Protein AF-A0A535AJB5-F1 (afdb_monomer)

Foldseek 3Di:
DDFAKKKKKKKAQPPLVVQCVVPNPVLSVVLVVLLVVLLVLLDDPDAWDWDDDRGMIMIIGSDLVSVLNSLQLSLLSQVLVCVVCVPNHRQMFMFMFIDTWDDDPNDTDDDGNVRRVQQRVVGGRSWHKYFPRSVVSCPVPPWDWAWPQWDQTPVRDIGTMITTHDPPPPPSDRAWPKDKWKKKKKAFPPLVVVPVPQDDVLSVVLQVVLVVLLVVLCVVLVKDFQDDDRRMTIIIHHALLSRVVSVLSSQVCSCVPNVTFMFMFIEIDIWTQDSNGTHDPRSQRRVQQRVPTDGNWYKYWPRSVVRCVVPQWDWDWPQWDDGVPDDDITTMTTTDPDDDDPPDPPDPDD

Nearest PDB structures (foldseek):
  1ybu-assembly2_C  TM=9.702E-01  e=2.562E-18  Mycobacterium tuberculosis H37Rv
  5d0g-assembly1_A  TM=9.489E-01  e=7.549E-15  Mycobacterium avium subsp. avium 10-9275
  5d0e-assembly1_A  TM=9.556E-01  e=1.126E-14  Mycobacterium avium subsp. avium 10-9275
  4wp9-assembly1_A  TM=9.586E-01  e=1.881E-14  Mycobacterium avium
  4wp3-assembly4_D  TM=8.744E-01  e=9.645E-13  Mycobacterium avium

pLDDT: mean 83.34, std 14.8, range [33.88, 98.25]

Solvent-accessible surface area (backbone atoms only — not comparable to full-atom values): 18870 Å² total; per-residue (Å²): 132,87,70,47,61,30,20,22,39,24,35,37,43,66,60,50,69,58,44,35,73,77,48,36,71,70,46,39,48,51,48,52,54,53,50,50,52,44,44,63,65,44,56,69,97,66,73,64,51,77,50,76,56,96,67,30,44,40,37,39,22,73,40,58,69,56,45,53,52,38,51,35,49,29,33,52,47,39,55,52,48,29,74,78,33,72,89,71,50,64,46,36,12,21,5,31,18,47,35,57,36,44,82,54,95,93,47,74,50,52,68,25,55,56,52,3,45,40,35,17,74,70,31,50,66,54,32,36,28,28,32,50,65,38,53,65,73,37,74,91,50,91,69,42,65,47,81,67,48,75,41,72,41,91,87,67,53,73,44,48,34,30,36,51,44,70,62,93,81,72,78,89,56,78,65,60,55,70,41,78,36,20,33,39,24,40,33,51,56,62,50,71,64,51,38,72,74,52,39,72,66,54,34,49,56,48,50,54,50,47,54,50,50,45,54,52,36,30,57,74,55,65,32,46,81,74,51,68,63,86,75,24,42,36,31,39,21,84,40,56,71,48,43,54,54,32,50,51,54,33,44,55,46,37,34,73,77,67,69,46,44,30,17,19,5,34,26,55,34,59,28,24,31,50,93,85,39,85,37,49,68,34,50,55,50,9,50,49,42,19,70,75,34,50,78,65,30,40,26,30,35,51,62,33,58,65,73,41,67,93,49,90,69,43,71,45,82,72,49,72,42,74,45,94,96,48,92,64,74,42,51,32,29,33,63,46,91,61,68,82,72,90,71,82,74,78,74,79,89,126

Secondary structure (DSSP, 8-state):
---EEEEEEEEEETTHHHHHHHHHHHHHHHHHHHHHHHHHHHS-SSSEEEEEETTEEEEEES-HHHHHHHHHHHHHHHHHHHHH-TTT---EEEEEEEEEEEEETTEEESHHHHHHHHHHHHSPTT-EEEEHHHHHHTTTSS--EEEEEEEE-TTS-EEEEEEE-PPTT--SSTT-EEEEEEEEEEEETTHHHHHHHHHHHHHHHHHHHHHHHHHHHHHHTT-EEEEEETTEEEEEES-HHHHHHHHHHHHHHHHHHH---EEEEEEEEEEEEETTEEESHHHHHHHHHHHT--TT-EEEEHHHHHHTTTSS-EEEEEEEEEPTTS-SEEEEEEEE--PPP----PPPP-

Structure (mmCIF, N/CA/C/O backbone):
data_AF-A0A535AJB5-F1
#
_entry.id   AF-A0A535AJB5-F1
#
loop_
_atom_site.group_PDB
_atom_site.id
_atom_site.type_symbol
_atom_site.label_atom_id
_atom_site.label_alt_id
_atom_site.label_comp_id
_atom_site.label_asym_id
_atom_site.label_entity_id
_atom_site.label_seq_id
_atom_site.pdbx_PDB_ins_code
_atom_site.Cartn_x
_atom_site.Cartn_y
_atom_site.Cartn_z
_atom_site.occupancy
_atom_site.B_iso_or_equiv
_atom_site.auth_seq_id
_atom_site.auth_comp_id
_atom_site.auth_asym_id
_atom_site.auth_atom_id
_atom_site.pdbx_PDB_model_num
ATOM 1 N N . MET A 1 1 ? 32.367 -5.241 8.294 1.00 51.03 1 MET A N 1
ATOM 2 C CA . MET A 1 1 ? 30.950 -4.801 8.310 1.00 51.03 1 MET A CA 1
ATOM 3 C C . MET A 1 1 ? 30.076 -5.971 7.878 1.00 51.03 1 MET A C 1
ATOM 5 O O . MET A 1 1 ? 30.516 -6.685 6.984 1.00 51.03 1 MET A O 1
ATOM 9 N N . PRO A 1 2 ? 28.905 -6.211 8.493 1.00 54.81 2 PRO A N 1
ATOM 10 C CA . PRO A 1 2 ? 28.079 -7.368 8.156 1.00 54.81 2 PRO A CA 1
ATOM 11 C C . PRO A 1 2 ? 27.504 -7.243 6.740 1.00 54.81 2 PRO A C 1
ATOM 13 O O . PRO A 1 2 ? 26.952 -6.205 6.371 1.00 54.81 2 PRO A O 1
ATOM 16 N N . GLN A 1 3 ? 27.647 -8.306 5.951 1.00 65.31 3 GLN A N 1
ATOM 17 C CA . GLN A 1 3 ? 26.995 -8.454 4.653 1.00 65.31 3 GLN A CA 1
ATOM 18 C C . GLN A 1 3 ? 25.497 -8.677 4.875 1.00 65.31 3 GLN A C 1
ATOM 20 O O . GLN A 1 3 ? 25.092 -9.642 5.520 1.00 65.31 3 GLN A O 1
ATOM 25 N N . MET A 1 4 ? 24.670 -7.773 4.356 1.00 78.06 4 MET A N 1
ATOM 26 C CA . MET A 1 4 ? 23.215 -7.886 4.432 1.00 78.06 4 MET A CA 1
ATOM 27 C C . MET A 1 4 ? 22.655 -8.226 3.059 1.00 78.06 4 MET A C 1
ATOM 29 O O . MET A 1 4 ? 23.050 -7.611 2.067 1.00 78.06 4 MET A O 1
ATOM 33 N N . THR A 1 5 ? 21.709 -9.162 3.010 1.00 86.00 5 THR A N 1
ATOM 34 C CA . THR A 1 5 ? 20.932 -9.423 1.797 1.00 86.00 5 THR A CA 1
ATOM 35 C C . THR A 1 5 ? 20.062 -8.213 1.487 1.00 86.00 5 THR A C 1
ATOM 37 O O . THR A 1 5 ? 19.323 -7.734 2.348 1.00 86.00 5 THR A O 1
ATOM 40 N N . ARG A 1 6 ? 20.168 -7.703 0.261 1.00 90.81 6 ARG A N 1
ATOM 41 C CA . ARG A 1 6 ? 19.384 -6.572 -0.241 1.00 90.81 6 ARG A CA 1
ATOM 42 C C . ARG A 1 6 ? 18.860 -6.882 -1.632 1.00 90.81 6 ARG A C 1
ATOM 44 O O . ARG A 1 6 ? 19.482 -7.645 -2.368 1.00 90.81 6 ARG A O 1
ATOM 51 N N . ALA A 1 7 ? 17.724 -6.285 -1.973 1.00 94.31 7 ALA A N 1
ATOM 52 C CA . ALA A 1 7 ? 17.214 -6.280 -3.336 1.00 94.31 7 ALA A CA 1
ATOM 53 C C . ALA A 1 7 ? 17.781 -5.074 -4.086 1.00 94.31 7 ALA A C 1
ATOM 55 O O . ALA A 1 7 ? 17.753 -3.951 -3.580 1.00 94.31 7 ALA A O 1
ATOM 56 N N . HIS A 1 8 ? 18.267 -5.326 -5.292 1.00 95.56 8 HIS A N 1
ATOM 57 C CA . HIS A 1 8 ? 18.847 -4.350 -6.197 1.00 95.56 8 HIS A CA 1
ATOM 58 C C . HIS A 1 8 ? 17.964 -4.268 -7.435 1.00 95.56 8 HIS A C 1
ATOM 60 O O . HIS A 1 8 ? 17.750 -5.276 -8.106 1.00 95.56 8 HIS A O 1
ATOM 66 N N . VAL A 1 9 ? 17.445 -3.078 -7.722 1.00 96.50 9 VAL A N 1
ATOM 67 C CA . VAL A 1 9 ? 16.590 -2.819 -8.881 1.00 96.50 9 VAL A CA 1
ATOM 68 C C . VAL A 1 9 ? 17.313 -1.848 -9.797 1.00 96.50 9 VAL A C 1
ATOM 70 O O . VAL A 1 9 ? 17.698 -0.762 -9.368 1.00 96.50 9 VAL A O 1
ATOM 73 N N . PHE A 1 10 ? 17.461 -2.226 -11.060 1.00 95.06 10 PHE A N 1
ATOM 74 C CA . PHE A 1 10 ? 17.920 -1.336 -12.119 1.00 95.06 10 PHE A CA 1
ATOM 75 C C . PHE A 1 10 ? 16.788 -1.059 -13.091 1.00 95.06 10 PHE A C 1
ATOM 77 O O . PHE A 1 10 ? 16.011 -1.951 -13.445 1.00 95.06 10 PHE A O 1
ATOM 84 N N . SER A 1 11 ? 16.750 0.173 -13.570 1.00 94.25 11 SER A N 1
ATOM 85 C CA . SER A 1 11 ? 15.860 0.611 -14.635 1.00 94.25 11 SER A CA 1
ATOM 86 C C . SER A 1 11 ? 16.650 1.270 -15.754 1.00 94.25 11 SER A C 1
ATOM 88 O O . SER A 1 11 ? 17.720 1.810 -15.505 1.00 94.25 11 SER A O 1
ATOM 90 N N . ASP A 1 12 ? 16.134 1.205 -16.972 1.00 89.00 12 ASP A N 1
ATOM 91 C CA . ASP A 1 12 ? 16.784 1.771 -18.155 1.00 89.00 12 ASP A CA 1
ATOM 92 C C . ASP A 1 12 ? 15.718 2.314 -19.108 1.00 89.00 12 ASP A C 1
ATOM 94 O O . ASP A 1 12 ? 14.725 1.623 -19.364 1.00 89.00 12 ASP A O 1
ATOM 98 N N . ILE A 1 13 ? 15.910 3.526 -19.636 1.00 89.75 13 ILE A N 1
ATOM 99 C CA . ILE A 1 13 ? 15.077 4.062 -20.718 1.00 89.75 13 ILE A CA 1
ATOM 100 C C . ILE A 1 13 ? 15.627 3.520 -22.039 1.00 89.75 13 ILE A C 1
ATOM 102 O O . ILE A 1 13 ? 16.636 3.982 -22.573 1.00 89.75 13 ILE A O 1
ATOM 106 N N . ARG A 1 14 ? 14.928 2.543 -22.616 1.00 84.94 14 ARG A N 1
ATOM 107 C CA . ARG A 1 14 ? 15.368 1.876 -23.841 1.00 84.94 14 ARG A CA 1
ATOM 108 C C . ARG A 1 14 ? 15.468 2.871 -24.994 1.00 84.94 14 ARG A C 1
ATOM 110 O O . ARG A 1 14 ? 14.487 3.504 -25.375 1.00 84.94 14 ARG A O 1
ATOM 117 N N . GLY A 1 15 ? 16.662 2.952 -25.579 1.00 82.88 15 GLY A N 1
ATOM 118 C CA . GLY A 1 15 ? 16.928 3.815 -26.729 1.00 82.88 15 GLY A CA 1
ATOM 119 C C . GLY A 1 15 ? 17.054 5.299 -26.382 1.00 82.88 15 GLY A C 1
ATOM 120 O O . GLY A 1 15 ? 16.870 6.123 -27.273 1.00 82.88 15 GLY A O 1
ATOM 121 N N . TYR A 1 16 ? 17.381 5.651 -25.133 1.00 85.31 16 TYR A N 1
ATOM 122 C CA . TYR A 1 16 ? 17.494 7.046 -24.695 1.00 85.31 16 TYR A CA 1
ATOM 123 C C . TYR A 1 16 ? 18.379 7.921 -25.600 1.00 85.31 16 TYR A C 1
ATOM 125 O O . TYR A 1 16 ? 17.985 9.035 -25.929 1.00 85.31 16 TYR A O 1
ATOM 133 N N . GLY A 1 17 ? 19.515 7.410 -26.092 1.00 83.12 17 GLY A N 1
ATOM 134 C CA . GLY A 1 17 ? 20.367 8.148 -27.039 1.00 83.12 17 GLY A CA 1
ATOM 135 C C . GLY A 1 17 ? 19.625 8.582 -28.311 1.00 83.12 17 GLY A C 1
ATOM 136 O O . GLY A 1 17 ? 19.646 9.755 -28.666 1.00 83.12 17 GLY A O 1
ATOM 137 N N . ARG A 1 18 ? 18.858 7.670 -28.923 1.00 83.88 18 ARG A N 1
ATOM 138 C CA . ARG A 1 18 ? 18.016 7.975 -30.092 1.00 83.88 18 ARG A CA 1
ATOM 139 C C . ARG A 1 18 ? 16.922 8.991 -29.754 1.00 83.88 18 ARG A C 1
ATOM 141 O O . ARG A 1 18 ? 16.618 9.860 -30.556 1.00 83.88 18 ARG A O 1
ATOM 148 N N . ILE A 1 19 ? 16.341 8.904 -28.557 1.00 82.81 19 ILE A N 1
ATOM 149 C CA . ILE A 1 19 ? 15.328 9.861 -28.091 1.00 82.81 19 ILE A CA 1
ATOM 150 C C . ILE A 1 19 ? 15.910 11.278 -28.015 1.00 82.81 19 ILE A C 1
ATOM 152 O O . ILE A 1 19 ? 15.230 12.230 -28.394 1.00 82.81 19 ILE A O 1
ATOM 156 N N . VAL A 1 20 ? 17.147 11.423 -27.531 1.00 84.38 20 VAL A N 1
ATOM 157 C CA . VAL A 1 20 ? 17.849 12.714 -27.499 1.00 84.38 20 VAL A CA 1
ATOM 158 C C . VAL A 1 20 ? 18.108 13.220 -28.921 1.00 84.38 20 VAL A C 1
ATOM 160 O O . VAL A 1 20 ? 17.812 14.377 -29.201 1.00 84.38 20 VAL A O 1
ATOM 163 N N . GLU A 1 21 ? 18.578 12.359 -29.827 1.00 87.00 21 GLU A N 1
ATOM 164 C CA . GLU A 1 21 ? 18.821 12.710 -31.237 1.00 87.00 21 GLU A CA 1
ATOM 165 C C . GLU A 1 21 ? 17.543 13.166 -31.964 1.00 87.00 21 GLU A C 1
ATOM 167 O O . GLU A 1 21 ? 17.553 14.174 -32.665 1.00 87.00 21 GLU A O 1
ATOM 172 N N . GLU A 1 22 ? 16.430 12.452 -31.784 1.00 86.06 22 GLU A N 1
ATOM 173 C CA . GLU A 1 22 ? 15.175 12.710 -32.501 1.00 86.06 22 GLU A CA 1
ATOM 174 C C . GLU A 1 22 ? 14.365 13.874 -31.915 1.00 86.06 22 GLU A C 1
ATOM 176 O O . GLU A 1 22 ? 13.628 14.543 -32.640 1.00 86.06 22 GLU A O 1
ATOM 181 N N . ARG A 1 23 ? 14.441 14.101 -30.596 1.00 83.69 23 ARG A N 1
ATOM 182 C CA . ARG A 1 23 ? 13.546 15.034 -29.880 1.00 83.69 23 ARG A CA 1
ATOM 183 C C . ARG A 1 23 ? 14.261 16.211 -29.224 1.00 83.69 23 ARG A C 1
ATOM 185 O O . ARG A 1 23 ? 13.590 17.078 -28.658 1.00 83.69 23 ARG A O 1
ATOM 192 N N . GLY A 1 24 ? 15.590 16.230 -29.270 1.00 85.62 24 GLY A N 1
ATOM 193 C CA . GLY A 1 24 ? 16.425 17.221 -28.604 1.00 85.62 24 GLY A CA 1
ATOM 194 C C . GLY A 1 24 ? 16.334 17.181 -27.074 1.00 85.62 24 GLY A C 1
ATOM 195 O O . GLY A 1 24 ? 15.570 16.418 -26.470 1.00 85.62 24 GLY A O 1
ATOM 196 N N . ASP A 1 25 ? 17.107 18.058 -26.438 1.00 86.00 25 ASP A N 1
ATOM 197 C CA . ASP A 1 25 ? 17.250 18.121 -24.978 1.00 86.00 25 ASP A CA 1
ATOM 198 C C . ASP A 1 25 ? 15.933 18.436 -24.256 1.00 86.00 25 ASP A C 1
ATOM 200 O O . ASP A 1 25 ? 15.636 17.887 -23.194 1.00 86.00 25 ASP A O 1
ATOM 204 N N . GLU A 1 26 ? 15.082 19.287 -24.836 1.00 82.88 26 GLU A N 1
ATOM 205 C CA . GLU A 1 26 ? 13.778 19.587 -24.240 1.00 82.88 26 GLU A CA 1
ATOM 206 C C . GLU A 1 26 ? 12.828 18.384 -24.273 1.00 82.88 26 GLU A C 1
ATOM 208 O O . GLU A 1 26 ? 12.068 18.159 -23.320 1.00 82.88 26 GLU A O 1
ATOM 213 N N . GLY A 1 27 ? 12.854 17.611 -25.363 1.00 79.75 27 GLY A N 1
ATOM 214 C CA . GLY A 1 27 ? 12.040 16.414 -25.531 1.00 79.75 27 GLY A CA 1
ATOM 215 C C . GLY A 1 27 ? 12.459 15.301 -24.575 1.00 79.75 27 GLY A C 1
ATOM 216 O O . GLY A 1 27 ? 11.612 14.734 -23.877 1.00 79.75 27 GLY A O 1
ATOM 217 N N . SER A 1 28 ? 13.764 15.042 -24.468 1.00 82.94 28 SER A N 1
ATOM 218 C CA . SER A 1 28 ? 14.316 14.062 -23.527 1.00 82.94 28 SER A CA 1
ATOM 219 C C . SER A 1 28 ? 14.081 14.476 -22.067 1.00 82.94 28 SER A C 1
ATOM 221 O O . SER A 1 28 ? 13.669 13.654 -21.243 1.00 82.94 28 SER A O 1
ATOM 223 N N . ALA A 1 29 ? 14.176 15.770 -21.744 1.00 83.00 29 ALA A N 1
ATOM 224 C CA . ALA A 1 29 ? 13.868 16.276 -20.409 1.00 83.00 29 ALA A CA 1
ATOM 225 C C . ALA A 1 29 ? 12.389 16.084 -20.015 1.00 83.00 29 ALA A C 1
ATOM 227 O O . ALA A 1 29 ? 12.087 15.862 -18.838 1.00 83.00 29 ALA A O 1
ATOM 228 N N . LYS A 1 30 ? 11.439 16.135 -20.965 1.00 84.38 30 LYS A N 1
ATOM 229 C CA . LYS A 1 30 ? 10.021 15.812 -20.693 1.00 84.38 30 LYS A CA 1
ATOM 230 C C . LYS A 1 30 ? 9.849 14.345 -20.290 1.00 84.38 30 LYS A C 1
ATOM 232 O O . LYS A 1 30 ? 9.120 14.076 -19.333 1.00 84.38 30 LYS A O 1
ATOM 237 N N . ILE A 1 31 ? 10.551 13.433 -20.962 1.00 85.94 31 ILE A N 1
ATOM 238 C CA . ILE A 1 31 ? 10.565 11.995 -20.652 1.00 85.94 31 ILE A CA 1
ATOM 239 C C . ILE A 1 31 ? 11.146 11.754 -19.260 1.00 85.94 31 ILE A C 1
ATOM 241 O O . ILE A 1 31 ? 10.486 11.130 -18.429 1.00 85.94 31 ILE A O 1
ATOM 245 N N . LEU A 1 32 ? 12.315 12.329 -18.960 1.00 85.69 32 LEU A N 1
ATOM 246 C CA . LEU A 1 32 ? 12.943 12.207 -17.641 1.00 85.69 32 LEU A CA 1
ATOM 247 C C . LEU A 1 32 ? 12.034 12.733 -16.523 1.00 85.69 32 LEU A C 1
ATOM 249 O O . LEU A 1 32 ? 11.860 12.064 -15.506 1.00 85.69 32 LEU A O 1
ATOM 253 N N . ARG A 1 33 ? 11.388 13.893 -16.715 1.00 85.31 33 ARG A N 1
ATOM 254 C CA . ARG A 1 33 ? 10.438 14.451 -15.732 1.00 85.31 33 ARG A CA 1
ATOM 255 C C . ARG A 1 33 ? 9.207 13.570 -15.540 1.00 85.31 33 ARG A C 1
ATOM 257 O O . ARG A 1 33 ? 8.732 13.425 -14.414 1.00 85.31 33 ARG A O 1
ATOM 264 N N . ALA A 1 34 ? 8.657 13.018 -16.621 1.00 86.00 34 ALA A N 1
ATOM 265 C CA . ALA A 1 34 ? 7.509 12.122 -16.539 1.00 86.00 34 ALA A CA 1
ATOM 266 C C . ALA A 1 34 ? 7.865 10.838 -15.790 1.00 86.00 34 ALA A C 1
ATOM 268 O O . ALA A 1 34 ? 7.145 10.446 -14.869 1.00 86.00 34 ALA A O 1
ATOM 269 N N . TYR A 1 35 ? 9.011 10.253 -16.125 1.00 88.75 35 TYR A N 1
ATOM 270 C CA . TYR A 1 35 ? 9.499 9.052 -15.479 1.00 88.75 35 TYR A CA 1
ATOM 271 C C . TYR A 1 35 ? 9.798 9.276 -13.990 1.00 88.75 35 TYR A C 1
ATOM 273 O O . TYR A 1 35 ? 9.262 8.555 -13.147 1.00 88.75 35 TYR A O 1
ATOM 281 N N . ALA A 1 36 ? 10.542 10.333 -13.644 1.00 84.25 36 ALA A N 1
ATOM 282 C CA . ALA A 1 36 ? 10.848 10.678 -12.257 1.00 84.25 36 ALA A CA 1
ATOM 283 C C . ALA A 1 36 ? 9.576 10.855 -11.416 1.00 84.25 36 ALA A C 1
ATOM 285 O O . ALA A 1 36 ? 9.495 10.328 -10.307 1.00 84.25 36 ALA A O 1
ATOM 286 N N . ARG A 1 37 ? 8.541 11.513 -11.958 1.00 86.12 37 ARG A N 1
ATOM 287 C CA . ARG A 1 37 ? 7.252 11.682 -11.269 1.00 86.12 37 ARG A CA 1
ATOM 288 C C . ARG A 1 37 ? 6.582 10.346 -10.945 1.00 86.12 37 ARG A C 1
ATOM 290 O O . ARG A 1 37 ? 6.077 10.185 -9.839 1.00 86.12 37 ARG A O 1
ATOM 297 N N . ILE A 1 38 ? 6.576 9.403 -11.889 1.00 85.81 38 ILE A N 1
ATOM 298 C CA . ILE A 1 38 ? 5.981 8.072 -11.685 1.00 85.81 38 ILE A CA 1
ATOM 299 C C . ILE A 1 38 ? 6.769 7.294 -10.629 1.00 85.81 38 ILE A C 1
ATOM 301 O O . ILE A 1 38 ? 6.168 6.722 -9.723 1.00 85.81 38 ILE A O 1
ATOM 305 N N . VAL A 1 39 ? 8.103 7.326 -10.705 1.00 85.81 39 VAL A N 1
ATOM 306 C CA . VAL A 1 39 ? 8.983 6.700 -9.708 1.00 85.81 39 VAL A CA 1
ATOM 307 C C . VAL A 1 39 ? 8.702 7.263 -8.317 1.00 85.81 39 VAL A C 1
ATOM 309 O O . VAL A 1 39 ? 8.403 6.509 -7.397 1.00 85.81 39 VAL A O 1
ATOM 312 N N . HIS A 1 40 ? 8.728 8.587 -8.161 1.00 82.81 40 HIS A N 1
ATOM 313 C CA . HIS A 1 40 ? 8.560 9.237 -6.859 1.00 82.81 40 HIS A CA 1
ATOM 314 C C . HIS A 1 40 ? 7.174 8.987 -6.253 1.00 82.81 40 HIS A C 1
ATOM 316 O O . HIS A 1 40 ? 7.055 8.889 -5.036 1.00 82.81 40 HIS A O 1
ATOM 322 N N . ALA A 1 41 ? 6.137 8.846 -7.083 1.00 79.12 41 ALA A N 1
ATOM 323 C CA . ALA A 1 41 ? 4.792 8.518 -6.620 1.00 79.12 41 ALA A CA 1
ATOM 324 C C . ALA A 1 41 ? 4.659 7.076 -6.092 1.00 79.12 41 ALA A C 1
ATOM 326 O O . ALA A 1 41 ? 3.772 6.813 -5.284 1.00 79.12 41 ALA A O 1
ATOM 327 N N . ALA A 1 42 ? 5.507 6.151 -6.551 1.00 83.69 42 ALA A N 1
ATOM 328 C CA . ALA A 1 42 ? 5.463 4.738 -6.171 1.00 83.69 42 ALA A CA 1
ATOM 329 C C . ALA A 1 42 ? 6.469 4.362 -5.069 1.00 83.69 42 ALA A C 1
ATOM 331 O O . ALA A 1 42 ? 6.307 3.325 -4.423 1.00 83.69 42 ALA A O 1
ATOM 332 N N . LEU A 1 43 ? 7.517 5.167 -4.860 1.00 81.12 43 LEU A N 1
ATOM 333 C CA . LEU A 1 43 ? 8.539 4.886 -3.855 1.00 81.12 43 LEU A CA 1
ATOM 334 C C . LEU A 1 43 ? 7.969 4.955 -2.423 1.00 81.12 43 LEU A C 1
ATOM 336 O O . LEU A 1 43 ? 7.257 5.903 -2.079 1.00 81.12 43 LEU A O 1
ATOM 340 N N . PRO A 1 44 ? 8.312 3.993 -1.547 1.00 74.19 44 PRO A N 1
ATOM 341 C CA . PRO A 1 44 ? 7.938 4.056 -0.141 1.00 74.19 44 PRO A CA 1
ATOM 342 C C . PRO A 1 44 ? 8.684 5.197 0.569 1.00 74.19 44 PRO A C 1
ATOM 344 O O . PRO A 1 44 ? 9.809 5.558 0.224 1.00 74.19 44 PRO A O 1
ATOM 347 N N . LYS A 1 45 ? 8.074 5.755 1.624 1.00 64.25 45 LYS A N 1
ATOM 348 C CA . LYS A 1 45 ? 8.623 6.915 2.357 1.00 64.25 45 LYS A CA 1
ATOM 349 C C . LYS A 1 45 ? 9.932 6.623 3.112 1.00 64.25 45 LYS A C 1
ATOM 351 O O . LYS A 1 45 ? 10.593 7.560 3.554 1.00 64.25 45 LYS A O 1
ATOM 356 N N . ARG A 1 46 ? 10.283 5.351 3.339 1.00 64.94 46 ARG A N 1
ATOM 357 C CA . ARG A 1 46 ? 11.484 4.900 4.069 1.00 64.94 46 ARG A CA 1
ATOM 358 C C . ARG A 1 46 ? 11.981 3.572 3.497 1.00 64.94 46 ARG A C 1
ATOM 360 O O . ARG A 1 46 ? 11.200 2.834 2.917 1.00 64.94 46 ARG A O 1
ATOM 367 N N . GLY A 1 47 ? 13.255 3.249 3.731 1.00 58.62 47 GLY A N 1
ATOM 368 C CA . GLY A 1 47 ? 13.806 1.911 3.459 1.00 58.62 47 GLY A CA 1
ATOM 369 C C . GLY A 1 47 ? 14.376 1.698 2.054 1.00 58.62 47 GLY A C 1
ATOM 370 O O . GLY A 1 47 ? 14.838 0.596 1.764 1.00 58.62 47 GLY A O 1
ATOM 371 N N . VAL A 1 48 ? 14.404 2.744 1.221 1.00 71.62 48 VAL A N 1
ATOM 372 C CA . VAL A 1 48 ? 14.943 2.693 -0.143 1.00 71.62 48 VAL A CA 1
ATOM 373 C C . VAL A 1 48 ? 16.042 3.724 -0.317 1.00 71.62 48 VAL A C 1
ATOM 375 O O . VAL A 1 48 ? 15.862 4.895 0.012 1.00 71.62 48 VAL A O 1
ATOM 378 N N . VAL A 1 49 ? 17.177 3.283 -0.854 1.00 69.38 49 VAL A N 1
ATOM 379 C CA . VAL A 1 49 ? 18.182 4.182 -1.432 1.00 69.38 49 VAL A CA 1
ATOM 380 C C . VAL A 1 49 ? 17.884 4.264 -2.920 1.00 69.38 49 VAL A C 1
ATOM 382 O O . VAL A 1 49 ? 17.870 3.229 -3.579 1.00 69.38 49 VAL A O 1
ATOM 385 N N . ALA A 1 50 ? 17.603 5.463 -3.425 1.00 73.06 50 ALA A N 1
ATOM 386 C CA . ALA A 1 50 ? 17.354 5.712 -4.837 1.00 73.06 50 ALA A CA 1
ATOM 387 C C . ALA A 1 50 ? 18.446 6.639 -5.372 1.00 73.06 50 ALA A C 1
ATOM 389 O O . ALA A 1 50 ? 18.579 7.772 -4.913 1.00 73.06 50 ALA A O 1
ATOM 390 N N . GLU A 1 51 ? 19.214 6.150 -6.335 1.00 76.62 51 GLU A N 1
ATOM 391 C CA . GLU A 1 51 ? 20.200 6.928 -7.073 1.00 76.62 51 GLU A CA 1
ATOM 392 C C . GLU A 1 51 ? 19.729 7.036 -8.522 1.00 76.62 51 GLU A C 1
ATOM 394 O O . GLU A 1 51 ? 19.349 6.042 -9.142 1.00 76.62 51 GLU A O 1
ATOM 399 N N . GLN A 1 52 ? 19.723 8.253 -9.059 1.00 75.31 52 GLN A N 1
ATOM 400 C CA . GLN A 1 52 ? 19.449 8.493 -10.470 1.00 75.31 52 GLN A CA 1
ATOM 401 C C . GLN A 1 52 ? 20.744 8.916 -11.149 1.00 75.31 52 GLN A C 1
ATOM 403 O O . GLN A 1 52 ? 21.439 9.814 -10.676 1.00 75.31 52 GLN A O 1
ATOM 408 N N . THR A 1 53 ? 21.065 8.294 -12.275 1.00 72.75 53 THR A N 1
ATOM 409 C CA . THR A 1 53 ? 22.158 8.720 -13.148 1.00 72.75 53 THR A CA 1
ATOM 410 C C . THR A 1 53 ? 21.628 8.762 -14.568 1.00 72.75 53 THR A C 1
ATOM 412 O O . THR A 1 53 ? 21.349 7.721 -15.153 1.00 72.75 53 THR A O 1
ATOM 415 N N . ALA A 1 54 ? 21.462 9.975 -15.100 1.00 72.88 54 ALA A N 1
ATOM 416 C CA . ALA A 1 54 ? 20.881 10.218 -16.418 1.00 72.88 54 ALA A CA 1
ATOM 417 C C . ALA A 1 54 ? 19.530 9.491 -16.620 1.00 72.88 54 ALA A C 1
ATOM 419 O O . ALA A 1 54 ? 18.524 9.867 -16.009 1.00 72.88 54 ALA A O 1
ATOM 420 N N . ASP A 1 55 ? 19.515 8.466 -17.469 1.00 76.25 55 ASP A N 1
ATOM 421 C CA . ASP A 1 55 ? 18.371 7.653 -17.888 1.00 76.25 55 ASP A CA 1
ATOM 422 C C . ASP A 1 55 ? 18.132 6.403 -17.027 1.00 76.25 55 ASP A C 1
ATOM 424 O O . ASP A 1 55 ? 17.136 5.701 -17.205 1.00 76.25 55 ASP A O 1
ATOM 428 N N . THR A 1 56 ? 19.015 6.144 -16.068 1.00 81.81 56 THR A N 1
ATOM 429 C CA . THR A 1 56 ? 18.970 4.979 -15.189 1.00 81.81 56 THR A CA 1
ATOM 430 C C . THR A 1 56 ? 18.587 5.398 -13.774 1.00 81.81 56 THR A C 1
ATOM 432 O O . THR A 1 56 ? 19.221 6.272 -13.178 1.00 81.81 56 THR A O 1
ATOM 435 N N . PHE A 1 57 ? 17.593 4.727 -13.188 1.00 86.12 57 PHE A N 1
ATOM 436 C CA . PHE A 1 57 ? 17.472 4.658 -11.730 1.00 86.12 57 PHE A CA 1
ATOM 437 C C . PHE A 1 57 ? 18.008 3.334 -11.207 1.00 86.12 57 PHE A C 1
ATOM 439 O O . PHE A 1 57 ? 17.715 2.259 -11.745 1.00 86.12 57 PHE A O 1
ATOM 446 N N . TYR A 1 58 ? 18.719 3.442 -10.094 1.00 90.56 58 TYR A N 1
ATOM 447 C CA . TYR A 1 58 ? 19.171 2.345 -9.270 1.00 90.56 58 TYR A CA 1
ATOM 448 C C . TYR A 1 58 ? 18.528 2.455 -7.887 1.00 90.56 58 TYR A C 1
ATOM 450 O O . TYR A 1 58 ? 18.645 3.477 -7.208 1.00 90.56 58 TYR A O 1
ATOM 458 N N . PHE A 1 59 ? 17.840 1.395 -7.469 1.00 90.69 59 PHE A N 1
ATOM 459 C CA . PHE A 1 59 ? 17.180 1.332 -6.172 1.00 90.69 59 PHE A CA 1
ATOM 460 C C . PHE A 1 59 ? 17.722 0.176 -5.343 1.00 90.69 59 PHE A C 1
ATOM 462 O O . PHE A 1 59 ? 17.931 -0.930 -5.853 1.00 90.69 59 PHE A O 1
ATOM 469 N N . VAL A 1 60 ? 17.873 0.407 -4.040 1.00 90.38 60 VAL A N 1
ATOM 470 C CA . VAL A 1 60 ? 18.258 -0.634 -3.088 1.00 90.38 60 VAL A CA 1
ATOM 471 C C . VAL A 1 60 ? 17.261 -0.725 -1.949 1.00 90.38 60 VAL A C 1
ATOM 473 O O . VAL A 1 60 ? 17.051 0.244 -1.220 1.00 90.38 60 VAL A O 1
ATOM 476 N N . PHE A 1 61 ? 16.711 -1.922 -1.774 1.00 89.75 61 PHE A N 1
ATOM 477 C CA . PHE A 1 61 ? 15.707 -2.253 -0.770 1.00 89.75 61 PHE A CA 1
ATOM 478 C C . PHE A 1 61 ? 16.270 -3.243 0.251 1.00 89.75 61 PHE A C 1
ATOM 480 O O . PHE A 1 61 ? 17.033 -4.153 -0.085 1.00 89.75 61 PHE A O 1
ATOM 487 N N . SER A 1 62 ? 15.835 -3.122 1.504 1.00 87.75 62 SER A N 1
ATOM 488 C CA . SER A 1 62 ? 16.055 -4.152 2.530 1.00 87.75 62 SER A CA 1
ATOM 489 C C . SER A 1 62 ? 15.114 -5.355 2.386 1.00 87.75 62 SER A C 1
ATOM 491 O O . SER A 1 62 ? 15.375 -6.399 2.976 1.00 87.75 62 SER A O 1
ATOM 493 N N . SER A 1 63 ? 14.034 -5.219 1.611 1.00 87.06 63 SER A N 1
ATOM 494 C CA . SER A 1 63 ? 12.974 -6.216 1.449 1.00 87.06 63 SER A CA 1
ATOM 495 C C . SER A 1 63 ? 12.777 -6.563 -0.026 1.00 87.06 63 SER A C 1
ATOM 497 O O . SER A 1 63 ? 12.431 -5.703 -0.836 1.00 87.06 63 SER A O 1
ATOM 499 N N . VAL A 1 64 ? 12.970 -7.837 -0.376 1.00 91.06 64 VAL A N 1
ATOM 500 C CA . VAL A 1 64 ? 12.741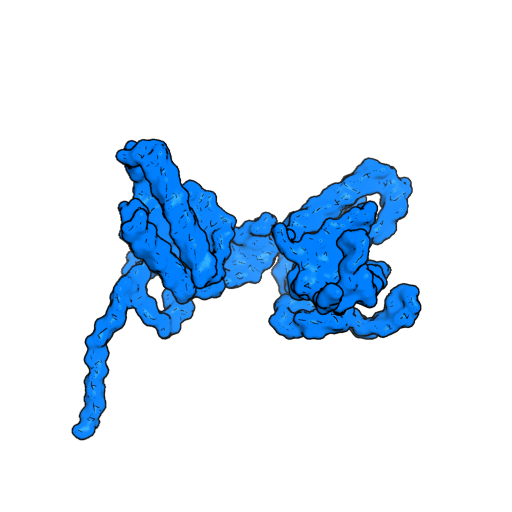 -8.339 -1.743 1.00 91.06 64 VAL A CA 1
ATOM 501 C C . VAL A 1 64 ? 11.268 -8.208 -2.163 1.00 91.06 64 VAL A C 1
ATOM 503 O O . VAL A 1 64 ? 11.019 -7.665 -3.239 1.00 91.06 64 VAL A O 1
ATOM 506 N N . PRO A 1 65 ? 10.273 -8.596 -1.337 1.00 88.88 65 PRO A N 1
ATOM 507 C CA . PRO A 1 65 ? 8.866 -8.404 -1.690 1.00 88.88 65 PRO A CA 1
ATOM 508 C C . PRO A 1 65 ? 8.477 -6.943 -1.933 1.00 88.88 65 PRO A C 1
ATOM 510 O O . PRO A 1 65 ? 7.666 -6.664 -2.812 1.00 88.88 65 PRO A O 1
ATOM 513 N N . GLU A 1 66 ? 9.040 -6.010 -1.162 1.00 87.69 66 GLU A N 1
ATOM 514 C CA . GLU A 1 66 ? 8.793 -4.577 -1.348 1.00 87.69 66 GLU A CA 1
ATOM 515 C C . GLU A 1 66 ? 9.414 -4.073 -2.651 1.00 87.69 66 GLU A C 1
ATOM 517 O O . GLU A 1 66 ? 8.717 -3.436 -3.434 1.00 87.69 66 GLU A O 1
ATOM 522 N N . ALA A 1 67 ? 10.666 -4.449 -2.935 1.00 92.06 67 ALA A N 1
ATOM 523 C CA . ALA A 1 67 ? 11.340 -4.091 -4.180 1.00 92.06 67 ALA A CA 1
ATOM 524 C C . ALA A 1 67 ? 10.520 -4.494 -5.409 1.00 92.06 67 ALA A C 1
ATOM 526 O O . ALA A 1 67 ? 10.305 -3.683 -6.312 1.00 92.06 67 ALA A O 1
ATOM 527 N N . VAL A 1 68 ? 10.019 -5.734 -5.432 1.00 93.75 68 VAL A N 1
ATOM 528 C CA . VAL A 1 68 ? 9.248 -6.230 -6.576 1.00 93.75 68 VAL A CA 1
ATOM 529 C C . VAL A 1 68 ? 7.888 -5.540 -6.674 1.00 93.75 68 VAL A C 1
ATOM 531 O O . VAL A 1 68 ? 7.540 -5.082 -7.760 1.00 93.75 68 VAL A O 1
ATOM 534 N N . ARG A 1 69 ? 7.149 -5.367 -5.567 1.00 90.38 69 ARG A N 1
ATOM 535 C CA . ARG A 1 69 ? 5.861 -4.643 -5.587 1.00 90.38 69 ARG A CA 1
ATOM 536 C C . ARG A 1 69 ? 6.014 -3.197 -6.050 1.00 90.38 69 ARG A C 1
ATOM 538 O O . ARG A 1 69 ? 5.266 -2.758 -6.919 1.00 90.38 69 ARG A O 1
ATOM 545 N N . THR A 1 70 ? 6.995 -2.473 -5.514 1.00 89.81 70 THR A N 1
ATOM 546 C CA . THR A 1 70 ? 7.276 -1.091 -5.918 1.00 89.81 70 THR A CA 1
ATOM 547 C C . THR A 1 70 ? 7.653 -1.018 -7.395 1.00 89.81 70 THR A C 1
ATOM 549 O O . THR A 1 70 ? 7.116 -0.184 -8.117 1.00 89.81 70 THR A O 1
ATOM 552 N N . THR A 1 71 ? 8.510 -1.919 -7.881 1.00 94.94 71 THR A N 1
ATOM 553 C CA . THR A 1 71 ? 8.917 -1.923 -9.296 1.00 94.94 71 THR A CA 1
ATOM 554 C C . THR A 1 71 ? 7.749 -2.248 -10.231 1.00 94.94 71 THR A C 1
ATOM 556 O O . THR A 1 71 ? 7.576 -1.579 -11.247 1.00 94.94 71 THR A O 1
ATOM 559 N N . VAL A 1 72 ? 6.896 -3.211 -9.866 1.00 93.12 72 VAL A N 1
ATOM 560 C CA . VAL A 1 72 ? 5.662 -3.521 -10.605 1.00 93.12 72 VAL A CA 1
ATOM 561 C C . VAL A 1 72 ? 4.712 -2.316 -10.630 1.00 93.12 72 VAL A C 1
ATOM 563 O O . VAL A 1 72 ? 4.173 -1.993 -11.686 1.00 93.12 72 VAL A O 1
ATOM 566 N N . ALA A 1 73 ? 4.555 -1.596 -9.514 1.00 88.31 73 ALA A N 1
ATOM 567 C CA . ALA A 1 73 ? 3.731 -0.386 -9.458 1.00 88.31 73 ALA A CA 1
ATOM 568 C C . ALA A 1 73 ? 4.273 0.748 -10.352 1.00 88.31 73 ALA A C 1
ATOM 570 O O . ALA A 1 73 ? 3.489 1.460 -10.987 1.00 88.31 73 ALA A O 1
ATOM 571 N N . ILE A 1 74 ? 5.601 0.898 -10.448 1.00 90.56 74 ILE A N 1
ATOM 572 C CA . ILE A 1 74 ? 6.245 1.839 -11.378 1.00 90.56 74 ILE A CA 1
ATOM 573 C C . ILE A 1 74 ? 5.957 1.428 -12.828 1.00 90.56 74 ILE A C 1
ATOM 575 O O . ILE A 1 74 ? 5.510 2.265 -13.615 1.00 90.56 74 ILE A O 1
ATOM 579 N N . ALA A 1 75 ? 6.172 0.156 -13.181 1.00 92.50 75 ALA A N 1
ATOM 580 C CA . ALA A 1 75 ? 5.937 -0.359 -14.532 1.00 92.50 75 ALA A CA 1
ATOM 581 C C . ALA A 1 75 ? 4.471 -0.186 -14.976 1.00 92.50 75 ALA A C 1
ATOM 583 O O . ALA A 1 75 ? 4.200 0.258 -16.092 1.00 92.50 75 ALA A O 1
ATOM 584 N N . ASP A 1 76 ? 3.518 -0.434 -14.079 1.00 88.75 76 ASP A N 1
ATOM 585 C CA . ASP A 1 76 ? 2.088 -0.207 -14.309 1.00 88.75 76 ASP A CA 1
ATOM 586 C C . ASP A 1 76 ? 1.741 1.296 -14.431 1.00 88.75 76 ASP A C 1
ATOM 588 O O . ASP A 1 76 ? 0.959 1.714 -15.291 1.00 88.75 76 ASP A O 1
ATOM 592 N N . GLY A 1 77 ? 2.387 2.159 -13.637 1.00 86.75 77 GLY A N 1
ATOM 593 C CA . GLY A 1 77 ? 2.306 3.616 -13.795 1.00 86.75 77 GLY A CA 1
ATOM 594 C C . GLY A 1 77 ? 2.785 4.102 -15.164 1.00 86.75 77 GLY A C 1
ATOM 595 O O . GLY A 1 77 ? 2.147 4.962 -15.775 1.00 86.75 77 GLY A O 1
ATOM 596 N N . ILE A 1 78 ? 3.862 3.507 -15.671 1.00 88.50 78 ILE A N 1
ATOM 597 C CA . ILE A 1 78 ? 4.401 3.764 -17.009 1.00 88.50 78 ILE A CA 1
ATOM 598 C C . ILE A 1 78 ? 3.442 3.276 -18.093 1.00 88.50 78 ILE A C 1
ATOM 600 O O . ILE A 1 78 ? 3.140 4.028 -19.018 1.00 88.50 78 ILE A O 1
ATOM 604 N N . ALA A 1 79 ? 2.893 2.067 -17.961 1.00 86.75 79 ALA A N 1
ATOM 605 C CA . ALA A 1 79 ? 1.904 1.546 -18.900 1.00 86.75 79 ALA A CA 1
ATOM 606 C C . ALA A 1 79 ? 0.673 2.469 -18.996 1.00 86.75 79 ALA A C 1
ATOM 608 O O . ALA A 1 79 ? 0.213 2.786 -20.095 1.00 86.75 79 ALA A O 1
ATOM 609 N N . ARG A 1 80 ? 0.176 2.977 -17.858 1.00 85.00 80 ARG A N 1
ATOM 610 C CA . ARG A 1 80 ? -0.897 3.987 -17.825 1.00 85.00 80 ARG A CA 1
ATOM 611 C C . ARG A 1 80 ? -0.519 5.279 -18.532 1.00 85.00 80 ARG A C 1
ATOM 613 O O . ARG A 1 80 ? -1.329 5.795 -19.297 1.00 85.00 80 ARG A O 1
ATOM 620 N N . TYR A 1 81 ? 0.672 5.799 -18.253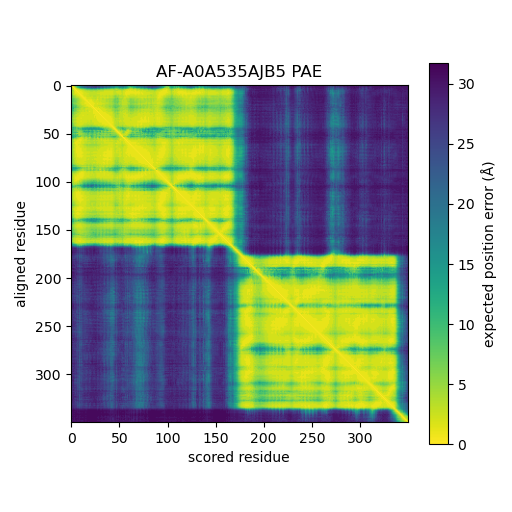 1.00 84.44 81 TYR A N 1
ATOM 621 C CA . TYR A 1 81 ? 1.163 7.022 -18.876 1.00 84.44 81 TYR A CA 1
ATOM 622 C C . TYR A 1 81 ? 1.231 6.880 -20.401 1.00 84.44 81 TYR A C 1
ATOM 624 O O . TYR A 1 81 ? 0.732 7.739 -21.123 1.00 84.44 81 TYR A O 1
ATOM 632 N N . ASN A 1 82 ? 1.763 5.755 -20.884 1.00 85.88 82 ASN A N 1
ATOM 633 C CA . ASN A 1 82 ? 1.917 5.479 -22.311 1.00 85.88 82 ASN A CA 1
ATOM 634 C C . ASN A 1 82 ? 0.569 5.409 -23.040 1.00 85.88 82 ASN A C 1
ATOM 636 O O . ASN A 1 82 ? 0.475 5.873 -24.171 1.00 85.88 82 ASN A O 1
ATOM 640 N N . ARG A 1 83 ? -0.493 4.906 -22.390 1.00 85.75 83 ARG A N 1
ATOM 641 C CA . ARG A 1 83 ? -1.849 4.897 -22.974 1.00 85.75 83 ARG A CA 1
ATOM 642 C C . ARG A 1 83 ? -2.404 6.293 -23.245 1.00 85.75 83 ARG A C 1
ATOM 644 O O . ARG A 1 83 ? -3.179 6.456 -24.178 1.00 85.75 83 ARG A O 1
ATOM 651 N N . THR A 1 84 ? -2.049 7.281 -22.427 1.00 83.50 84 THR A N 1
ATOM 652 C CA . THR A 1 84 ? -2.540 8.662 -22.569 1.00 83.50 84 THR A CA 1
ATOM 653 C C . THR A 1 84 ? -1.559 9.579 -23.297 1.00 83.50 84 THR A C 1
ATOM 655 O O . THR A 1 84 ? -1.920 10.704 -23.623 1.00 83.50 84 THR A O 1
ATOM 658 N N . HIS A 1 85 ? -0.338 9.108 -23.566 1.00 82.56 85 HIS A N 1
ATOM 659 C CA . HIS A 1 85 ? 0.731 9.863 -24.226 1.00 82.56 85 HIS A CA 1
ATOM 660 C C . HIS A 1 85 ? 1.426 9.000 -25.298 1.00 82.56 85 HIS A C 1
ATOM 662 O O . HIS A 1 85 ? 2.629 8.736 -25.172 1.00 82.56 85 HIS A O 1
ATOM 668 N N . PRO A 1 86 ? 0.695 8.548 -26.338 1.00 76.69 86 PRO A N 1
ATOM 669 C CA . PRO A 1 86 ? 1.227 7.635 -27.354 1.00 76.69 86 PRO A CA 1
ATOM 670 C C . PRO A 1 86 ? 2.437 8.220 -28.095 1.00 76.69 86 PRO A C 1
ATOM 672 O O . PRO A 1 86 ? 3.366 7.488 -28.422 1.00 76.69 86 PRO A O 1
ATOM 675 N N . ASP A 1 87 ? 2.469 9.543 -28.274 1.00 75.19 87 ASP A N 1
ATOM 676 C CA . ASP A 1 87 ? 3.549 10.228 -28.986 1.00 75.19 87 ASP A CA 1
ATOM 677 C C . ASP A 1 87 ? 4.814 10.393 -28.144 1.00 75.19 87 ASP A C 1
ATOM 679 O O . ASP A 1 87 ? 5.898 10.553 -28.703 1.00 75.19 87 ASP A O 1
ATOM 683 N N . LEU A 1 88 ? 4.715 10.385 -26.806 1.00 73.69 88 LEU A N 1
ATOM 684 C CA . LEU A 1 88 ? 5.891 10.482 -25.938 1.00 73.69 88 LEU A CA 1
ATOM 685 C C . LEU A 1 88 ? 6.443 9.095 -25.640 1.00 73.69 88 LEU A C 1
ATOM 687 O O . LEU A 1 88 ? 7.582 8.819 -26.003 1.00 73.69 88 LEU A O 1
ATOM 691 N N . GLY A 1 89 ? 5.618 8.244 -25.023 1.00 78.19 89 GLY A N 1
ATOM 692 C CA . GLY A 1 89 ? 6.013 6.926 -24.545 1.00 78.19 89 GLY A CA 1
ATOM 693 C C . GLY A 1 89 ? 7.159 6.958 -23.521 1.00 78.19 89 GLY A C 1
ATOM 694 O O . GLY A 1 89 ? 8.082 7.764 -23.561 1.00 78.19 89 GLY A O 1
ATOM 695 N N . LEU A 1 90 ? 7.125 6.045 -22.565 1.00 87.25 90 LEU A N 1
ATOM 696 C CA . LEU A 1 90 ? 8.198 5.807 -21.610 1.00 87.25 90 LEU A CA 1
ATOM 697 C C . LEU A 1 90 ? 8.646 4.359 -21.793 1.00 87.25 90 LEU A C 1
ATOM 699 O O . LEU A 1 90 ? 8.036 3.454 -21.212 1.00 87.25 90 LEU A O 1
ATOM 703 N N . PRO A 1 91 ? 9.661 4.104 -22.637 1.00 88.06 91 PRO A N 1
ATOM 704 C CA . PRO A 1 91 ? 10.110 2.755 -22.938 1.00 88.06 91 PRO A CA 1
ATOM 705 C C . PRO A 1 91 ? 11.063 2.246 -21.848 1.00 88.06 91 PRO A C 1
ATOM 707 O O . PRO A 1 91 ? 12.222 1.950 -22.113 1.00 88.06 91 PRO A O 1
ATOM 710 N N . VAL A 1 92 ? 10.599 2.180 -20.601 1.00 93.00 92 VAL A N 1
ATOM 711 C CA . VAL A 1 92 ? 11.447 1.819 -19.454 1.00 93.00 92 VAL A CA 1
ATOM 712 C C . VAL A 1 92 ? 11.379 0.328 -19.180 1.00 93.00 92 VAL A C 1
ATOM 714 O O . VAL A 1 92 ? 10.291 -0.234 -19.112 1.00 93.00 92 VAL A O 1
ATOM 717 N N . SER A 1 93 ? 12.524 -0.307 -18.978 1.00 93.94 93 SER A N 1
ATOM 718 C CA . SER A 1 93 ? 12.642 -1.718 -18.595 1.00 93.94 93 SER A CA 1
ATOM 719 C C . SER A 1 93 ? 13.228 -1.866 -17.195 1.00 93.94 93 SER A C 1
ATOM 721 O O . SER A 1 93 ? 13.978 -0.990 -16.764 1.00 93.94 93 SER A O 1
ATOM 723 N N . PHE A 1 94 ? 12.949 -2.979 -16.508 1.00 97.38 94 PHE A N 1
ATOM 724 C CA . PHE A 1 94 ? 13.413 -3.217 -15.139 1.00 97.38 94 PHE A CA 1
ATOM 725 C C . PHE A 1 94 ? 14.037 -4.602 -14.951 1.00 97.38 94 PHE A C 1
ATOM 727 O O . PHE A 1 94 ? 13.595 -5.591 -15.538 1.00 97.38 94 PHE A O 1
ATOM 734 N N . GLY A 1 95 ? 15.035 -4.667 -14.073 1.00 97.56 95 GLY A N 1
ATOM 735 C CA . GLY A 1 95 ? 15.725 -5.890 -13.675 1.00 97.56 95 GLY A CA 1
ATOM 736 C C . GLY A 1 95 ? 15.978 -5.904 -12.174 1.00 97.56 95 GLY A C 1
ATOM 737 O O . GLY A 1 95 ? 16.407 -4.896 -11.608 1.00 97.56 95 GLY A O 1
ATOM 738 N N . ILE A 1 96 ? 15.692 -7.036 -11.529 1.00 98.00 96 ILE A N 1
ATOM 739 C CA . ILE A 1 96 ? 15.805 -7.200 -10.077 1.00 98.00 96 ILE A CA 1
ATOM 740 C C . ILE A 1 96 ? 16.595 -8.459 -9.746 1.00 98.00 96 ILE A C 1
ATOM 742 O O . ILE A 1 96 ? 16.266 -9.555 -10.203 1.00 98.00 96 ILE A O 1
ATOM 746 N N . ASP A 1 97 ? 17.586 -8.305 -8.877 1.00 97.69 97 ASP A N 1
ATOM 747 C CA . ASP A 1 97 ? 18.241 -9.422 -8.206 1.00 97.69 97 ASP A CA 1
ATOM 748 C C . ASP A 1 97 ? 18.438 -9.119 -6.717 1.00 97.69 97 ASP A C 1
ATOM 750 O O . ASP A 1 97 ? 18.372 -7.964 -6.284 1.00 97.69 97 ASP A O 1
ATOM 754 N N . ALA A 1 98 ? 18.661 -10.157 -5.917 1.00 95.25 98 ALA A N 1
ATOM 755 C CA . ALA A 1 98 ? 18.874 -10.031 -4.489 1.00 95.25 98 ALA A CA 1
ATOM 756 C C . ALA A 1 98 ? 20.065 -10.862 -4.026 1.00 95.25 98 ALA A C 1
ATOM 758 O O . ALA A 1 98 ? 20.245 -12.012 -4.413 1.00 95.25 98 ALA A O 1
ATOM 759 N N . GLY A 1 99 ? 20.864 -10.282 -3.138 1.00 92.50 99 GLY A N 1
ATOM 760 C CA . GLY A 1 99 ? 22.033 -10.957 -2.601 1.00 92.50 99 GLY A CA 1
ATOM 761 C C . GLY A 1 99 ? 22.741 -10.132 -1.543 1.00 92.50 99 GLY A C 1
ATOM 762 O O . GLY A 1 99 ? 22.375 -8.988 -1.259 1.00 92.50 99 GLY A O 1
ATOM 763 N N . GLN A 1 100 ? 23.755 -10.735 -0.935 1.00 90.12 100 GLN A N 1
ATOM 764 C CA . GLN A 1 100 ? 24.628 -10.055 0.010 1.00 90.12 100 GLN A CA 1
ATOM 765 C C . GLN A 1 100 ? 25.515 -9.047 -0.722 1.00 90.12 100 GLN A C 1
ATOM 767 O O . GLN A 1 100 ? 26.206 -9.391 -1.681 1.00 90.12 100 GLN A O 1
ATOM 772 N N . THR A 1 101 ? 25.511 -7.799 -0.257 1.00 86.75 101 THR A N 1
ATOM 773 C CA . THR A 1 101 ? 26.340 -6.733 -0.832 1.00 86.75 101 THR A CA 1
ATOM 774 C C . THR A 1 101 ? 27.079 -5.937 0.234 1.00 86.75 101 THR A C 1
ATOM 776 O O . THR A 1 101 ? 26.691 -5.893 1.406 1.00 86.75 101 THR A O 1
ATOM 779 N N . ILE A 1 102 ? 28.179 -5.309 -0.181 1.00 83.75 102 ILE A N 1
ATOM 780 C CA . ILE A 1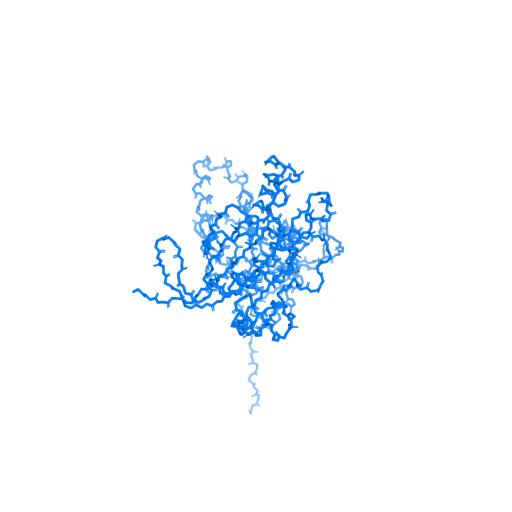 102 ? 29.021 -4.455 0.663 1.00 83.75 102 ILE A CA 1
ATOM 781 C C . ILE A 1 102 ? 28.787 -3.001 0.251 1.00 83.75 102 ILE A C 1
ATOM 783 O O . ILE A 1 102 ? 28.725 -2.700 -0.940 1.00 83.75 102 ILE A O 1
ATOM 787 N N . ARG A 1 103 ? 28.663 -2.084 1.220 1.00 79.88 103 ARG A N 1
ATOM 788 C CA . ARG A 1 103 ? 28.647 -0.644 0.916 1.00 79.88 103 ARG A CA 1
ATOM 789 C C . ARG A 1 103 ? 30.060 -0.159 0.616 1.00 79.88 103 ARG A C 1
ATOM 791 O O . ARG A 1 103 ? 30.956 -0.374 1.427 1.00 79.88 103 ARG A O 1
ATOM 798 N N . HIS A 1 104 ? 30.232 0.543 -0.496 1.00 71.94 104 HIS A N 1
ATOM 799 C CA . HIS A 1 104 ? 31.496 1.167 -0.869 1.00 71.94 104 HIS A CA 1
ATOM 800 C C . HIS A 1 104 ? 31.224 2.466 -1.636 1.00 71.94 104 HIS A C 1
ATOM 802 O O . HIS A 1 104 ? 30.490 2.448 -2.619 1.00 71.94 104 HIS A O 1
ATOM 808 N N . GLY A 1 105 ? 31.794 3.590 -1.183 1.00 61.69 105 GLY A N 1
ATOM 809 C CA . GLY A 1 105 ? 31.707 4.876 -1.894 1.00 61.69 105 GLY A CA 1
ATOM 810 C C . GLY A 1 105 ? 30.281 5.381 -2.158 1.00 61.69 105 GLY A C 1
ATOM 811 O O . GLY A 1 105 ? 30.005 5.865 -3.244 1.00 61.69 105 GLY A O 1
ATOM 812 N N . GLY A 1 106 ? 29.357 5.227 -1.202 1.00 66.06 106 GLY A N 1
ATOM 813 C CA . GLY A 1 106 ? 27.945 5.613 -1.363 1.00 66.06 106 GLY A CA 1
ATOM 814 C C . GLY A 1 106 ? 27.051 4.486 -1.890 1.00 66.06 106 GLY A C 1
ATOM 815 O O . GLY A 1 106 ? 25.988 4.269 -1.305 1.00 66.06 106 GLY A O 1
ATOM 816 N N . GLY A 1 107 ? 27.541 3.698 -2.854 1.00 74.50 107 GLY A N 1
ATOM 817 C CA . GLY A 1 107 ? 26.817 2.597 -3.498 1.00 74.50 107 GLY A CA 1
ATOM 818 C C . GLY A 1 107 ? 27.048 1.204 -2.891 1.00 74.50 107 GLY A C 1
ATOM 819 O O . GLY A 1 107 ? 27.551 1.049 -1.768 1.00 74.50 107 GLY A O 1
ATOM 820 N N . HIS A 1 108 ? 26.680 0.167 -3.654 1.00 81.38 108 HIS A N 1
ATOM 821 C CA . HIS A 1 108 ? 26.777 -1.242 -3.247 1.00 81.38 108 HIS A CA 1
ATOM 822 C C . HIS A 1 108 ? 27.530 -2.072 -4.282 1.00 81.38 108 HIS A C 1
ATOM 824 O O . HIS A 1 108 ? 27.228 -2.015 -5.470 1.00 81.38 108 HIS A O 1
ATOM 830 N N . ALA A 1 109 ? 28.456 -2.901 -3.803 1.00 82.50 109 ALA A N 1
ATOM 831 C CA . ALA A 1 109 ? 29.224 -3.836 -4.613 1.00 82.50 109 ALA A CA 1
ATOM 832 C C . ALA A 1 109 ? 28.841 -5.288 -4.287 1.00 82.50 109 ALA A C 1
ATOM 834 O O . ALA A 1 109 ? 28.675 -5.655 -3.117 1.00 82.50 109 ALA A O 1
ATOM 835 N N . GLY A 1 110 ? 28.710 -6.111 -5.329 1.00 86.88 110 GLY A N 1
ATOM 836 C CA . GLY A 1 110 ? 28.432 -7.545 -5.242 1.00 86.88 110 GLY A CA 1
ATOM 837 C C . GLY A 1 110 ? 27.828 -8.097 -6.534 1.00 86.88 110 GLY A C 1
ATOM 838 O O . GLY A 1 110 ? 27.605 -7.354 -7.488 1.00 86.88 110 GLY A O 1
ATOM 839 N N . ALA A 1 111 ? 27.546 -9.401 -6.564 1.00 90.75 111 ALA A N 1
ATOM 840 C CA . ALA A 1 111 ? 26.972 -10.059 -7.742 1.00 90.75 111 ALA A CA 1
ATOM 841 C C . ALA A 1 111 ? 25.547 -9.565 -8.063 1.00 90.75 111 ALA A C 1
ATOM 843 O O . ALA A 1 111 ? 25.219 -9.366 -9.230 1.00 90.75 111 ALA A O 1
ATOM 844 N N . ALA A 1 112 ? 24.735 -9.291 -7.037 1.00 93.38 112 ALA A N 1
ATOM 845 C CA . ALA A 1 112 ? 23.335 -8.905 -7.208 1.00 93.38 112 ALA A CA 1
ATOM 846 C C . ALA A 1 112 ? 23.107 -7.657 -8.090 1.00 93.38 112 ALA A C 1
ATOM 848 O O . ALA A 1 112 ? 22.361 -7.747 -9.063 1.00 93.38 112 ALA A O 1
ATOM 849 N N . PRO A 1 113 ? 23.756 -6.498 -7.853 1.00 92.06 113 PRO A N 1
ATOM 850 C CA . PRO A 1 113 ? 23.583 -5.342 -8.736 1.00 92.06 113 PRO A CA 1
ATOM 851 C C . PRO A 1 113 ? 24.037 -5.616 -10.182 1.00 92.06 113 PRO A C 1
ATOM 853 O O . PRO A 1 113 ? 23.438 -5.092 -11.121 1.00 92.06 113 PRO A O 1
ATOM 856 N N . VAL A 1 114 ? 25.042 -6.477 -10.384 1.00 92.31 114 VAL A N 1
ATOM 857 C CA . VAL A 1 114 ? 25.510 -6.868 -11.725 1.00 92.31 114 VAL A CA 1
ATOM 858 C C . VAL A 1 114 ? 24.447 -7.692 -12.456 1.00 92.31 114 VAL A C 1
ATOM 860 O O . VAL A 1 114 ? 24.132 -7.407 -13.613 1.00 92.31 114 VAL A O 1
ATOM 863 N N . VAL A 1 115 ? 23.859 -8.687 -11.789 1.00 95.19 115 VAL A N 1
ATOM 864 C CA . VAL A 1 115 ? 22.770 -9.502 -12.347 1.00 95.19 115 VAL A CA 1
ATOM 865 C C . VAL A 1 115 ? 21.535 -8.647 -12.626 1.00 95.19 115 VAL A C 1
ATOM 867 O O . VAL A 1 115 ? 20.987 -8.724 -13.724 1.00 95.19 115 VAL A O 1
ATOM 870 N N . ALA A 1 116 ? 21.132 -7.787 -11.688 1.00 95.69 116 ALA A N 1
ATOM 871 C CA . ALA A 1 116 ? 19.985 -6.897 -11.856 1.00 95.69 116 ALA A CA 1
ATOM 872 C C . ALA A 1 116 ? 20.129 -6.012 -13.107 1.00 95.69 116 ALA A C 1
ATOM 874 O O . ALA A 1 116 ? 19.233 -5.985 -13.945 1.00 95.69 116 ALA A O 1
ATOM 875 N N . SER A 1 117 ? 21.293 -5.381 -13.303 1.00 93.69 117 SER A N 1
ATOM 876 C CA . SER A 1 117 ? 21.580 -4.580 -14.503 1.00 93.69 117 SER A CA 1
ATOM 877 C C . SER A 1 117 ? 21.494 -5.396 -15.805 1.00 93.69 117 SER A C 1
ATOM 879 O O . SER A 1 117 ? 20.983 -4.924 -16.825 1.00 93.69 117 SER A O 1
ATOM 881 N N . ARG A 1 118 ? 21.954 -6.654 -15.788 1.00 94.44 118 ARG A N 1
ATOM 882 C CA . ARG A 1 118 ? 21.879 -7.560 -16.949 1.00 94.44 118 ARG A CA 1
ATOM 883 C C . ARG A 1 118 ? 20.446 -7.958 -17.278 1.00 94.44 118 ARG A C 1
ATOM 885 O O . ARG A 1 118 ? 20.088 -7.984 -18.456 1.00 94.44 118 ARG A O 1
ATOM 892 N N . LEU A 1 119 ? 19.635 -8.226 -16.257 1.00 96.00 119 LEU A N 1
ATOM 893 C CA . LEU A 1 119 ? 18.203 -8.467 -16.416 1.00 96.00 119 LEU A CA 1
ATOM 894 C C . LEU A 1 119 ? 17.517 -7.242 -17.030 1.00 96.00 119 LEU A C 1
ATOM 896 O O . LEU A 1 119 ? 16.775 -7.398 -17.996 1.00 96.00 119 LEU A O 1
ATOM 900 N N . THR A 1 120 ? 17.843 -6.028 -16.573 1.00 95.56 120 THR A N 1
ATOM 901 C CA . THR A 1 120 ? 17.301 -4.782 -17.142 1.00 95.56 120 THR A CA 1
ATOM 902 C C . THR A 1 120 ? 17.589 -4.669 -18.636 1.00 95.56 120 THR A C 1
ATOM 904 O O . THR A 1 120 ? 16.685 -4.397 -19.416 1.00 95.56 120 THR A O 1
ATOM 907 N N . ARG A 1 121 ? 18.825 -4.949 -19.073 1.00 90.88 121 ARG A N 1
ATOM 908 C CA . ARG A 1 121 ? 19.198 -4.891 -20.502 1.00 90.88 121 ARG A CA 1
ATOM 909 C C . ARG A 1 121 ? 18.475 -5.923 -21.370 1.00 90.88 121 ARG A C 1
ATOM 911 O O . ARG A 1 121 ? 18.373 -5.731 -22.581 1.00 90.88 121 ARG A O 1
ATOM 918 N N . ARG A 1 122 ? 18.034 -7.031 -20.771 1.00 89.50 122 ARG A N 1
ATOM 919 C CA . ARG A 1 122 ? 17.315 -8.123 -21.441 1.00 89.50 122 ARG A CA 1
ATOM 920 C C . ARG A 1 122 ? 15.803 -7.895 -21.482 1.00 89.50 122 ARG A C 1
ATOM 922 O O . ARG A 1 122 ? 15.140 -8.465 -22.355 1.00 89.50 122 ARG A O 1
ATOM 929 N N . ALA A 1 123 ? 15.284 -7.123 -20.533 1.00 91.56 123 ALA A N 1
ATOM 930 C CA . ALA A 1 123 ? 13.874 -6.819 -20.381 1.00 91.56 123 ALA A CA 1
ATOM 931 C C . ALA A 1 123 ? 13.354 -5.959 -21.542 1.00 91.56 123 ALA A C 1
ATOM 933 O O . ALA A 1 123 ? 14.032 -5.063 -22.051 1.00 91.56 123 ALA A O 1
ATOM 934 N N . LEU A 1 124 ? 12.124 -6.241 -21.966 1.00 88.88 124 LEU A N 1
ATOM 935 C CA . LEU A 1 124 ? 11.394 -5.392 -22.905 1.00 88.88 124 LEU A CA 1
ATOM 936 C C . LEU A 1 124 ? 10.882 -4.118 -22.203 1.00 88.88 124 LEU A C 1
ATOM 938 O O . LEU A 1 124 ? 10.748 -4.106 -20.976 1.00 88.88 124 LEU A O 1
ATOM 942 N N . PRO A 1 125 ? 10.549 -3.047 -22.948 1.00 87.56 125 PRO A N 1
ATOM 943 C CA . PRO A 1 125 ? 9.844 -1.901 -22.382 1.00 87.56 125 PRO A CA 1
ATOM 944 C C . PRO A 1 125 ? 8.585 -2.321 -21.606 1.00 87.56 125 PRO A C 1
ATOM 946 O O . PRO A 1 125 ? 7.757 -3.077 -22.110 1.00 87.56 125 PRO A O 1
ATOM 949 N N . GLY A 1 126 ? 8.454 -1.835 -20.374 1.00 85.94 126 GLY A N 1
ATOM 950 C CA . GLY A 1 126 ? 7.389 -2.169 -19.427 1.00 85.94 126 GLY A CA 1
ATOM 951 C C . GLY A 1 126 ? 7.596 -3.476 -18.656 1.00 85.94 126 GLY A C 1
ATOM 952 O O . GLY A 1 126 ? 6.842 -3.746 -17.725 1.00 85.94 126 GLY A O 1
ATOM 953 N N . GLN A 1 127 ? 8.601 -4.283 -19.002 1.00 91.94 127 GLN A N 1
ATOM 954 C CA . GLN A 1 127 ? 8.830 -5.583 -18.379 1.00 91.94 127 GLN A CA 1
ATOM 955 C C . GLN A 1 127 ? 9.657 -5.459 -17.094 1.00 91.94 127 GLN A C 1
ATOM 957 O O . GLN A 1 127 ? 10.662 -4.746 -17.053 1.00 91.94 127 GLN A O 1
ATOM 962 N N . VAL A 1 128 ? 9.257 -6.214 -16.067 1.00 97.31 128 VAL A N 1
ATOM 963 C CA . VAL A 1 128 ? 10.009 -6.380 -14.818 1.00 97.31 128 VAL A CA 1
ATOM 964 C C . VAL A 1 128 ? 10.555 -7.798 -14.757 1.00 97.31 128 VAL A C 1
ATOM 966 O O . VAL A 1 128 ? 9.816 -8.740 -14.474 1.00 97.31 128 VAL A O 1
ATOM 969 N N . LEU A 1 129 ? 11.847 -7.958 -15.038 1.00 97.25 129 LEU A N 1
ATOM 970 C CA . LEU A 1 129 ? 12.518 -9.251 -14.932 1.00 97.25 129 LEU A CA 1
ATOM 971 C C . LEU A 1 129 ? 13.139 -9.436 -13.552 1.00 97.25 129 LEU A C 1
ATOM 973 O O . LEU A 1 129 ? 13.779 -8.528 -13.021 1.00 97.25 129 LEU A O 1
ATOM 977 N N . VAL A 1 130 ? 12.983 -10.631 -12.993 1.00 97.88 130 VAL A N 1
ATOM 978 C CA . VAL A 1 130 ? 13.577 -11.016 -11.713 1.00 97.88 130 VAL A CA 1
ATOM 979 C C . VAL A 1 130 ? 14.380 -12.306 -11.854 1.00 97.88 130 VAL A C 1
ATOM 981 O O . VAL A 1 130 ? 14.045 -13.178 -12.662 1.00 97.88 130 VAL A O 1
ATOM 984 N N . SER A 1 131 ? 15.453 -12.418 -11.075 1.00 97.50 131 SER A N 1
ATOM 985 C CA . SER A 1 131 ? 16.275 -13.627 -11.009 1.00 97.50 131 SER A CA 1
ATOM 986 C C . SER A 1 131 ? 15.555 -14.786 -10.309 1.00 97.50 131 SER A C 1
ATOM 988 O O . SER A 1 131 ? 14.587 -14.596 -9.565 1.00 97.50 131 SER A O 1
ATOM 990 N N . GLU A 1 132 ? 16.089 -15.995 -10.472 1.00 94.69 132 GLU A N 1
ATOM 991 C CA . GLU A 1 132 ? 15.684 -17.172 -9.699 1.00 94.69 132 GLU A CA 1
ATOM 992 C C . GLU A 1 132 ? 15.793 -16.964 -8.180 1.00 94.69 132 GLU A C 1
ATOM 994 O O . GLU A 1 132 ? 14.899 -17.368 -7.434 1.00 94.69 132 GLU A O 1
ATOM 999 N N . ALA A 1 133 ? 16.842 -16.282 -7.709 1.00 94.12 133 ALA A N 1
ATOM 1000 C CA . ALA A 1 133 ? 17.028 -15.993 -6.288 1.00 94.12 133 ALA A CA 1
ATOM 1001 C C . ALA A 1 133 ? 15.895 -15.113 -5.736 1.00 94.12 133 ALA A C 1
ATOM 1003 O O . ALA A 1 133 ? 15.356 -15.382 -4.660 1.00 94.12 133 ALA A O 1
ATOM 1004 N N . VAL A 1 134 ? 15.480 -14.094 -6.494 1.00 96.50 134 VAL A N 1
ATOM 1005 C CA . VAL A 1 134 ? 14.327 -13.257 -6.140 1.00 96.50 134 VAL A CA 1
ATOM 1006 C C . VAL A 1 134 ? 13.039 -14.075 -6.158 1.00 96.50 134 VAL A C 1
ATOM 1008 O O . VAL A 1 134 ? 12.272 -14.007 -5.200 1.00 96.50 134 VAL A O 1
ATOM 1011 N N . ALA A 1 135 ? 12.814 -14.889 -7.191 1.00 93.56 135 ALA A N 1
ATOM 1012 C CA . ALA A 1 135 ? 11.629 -15.740 -7.282 1.00 93.56 135 ALA A CA 1
ATOM 1013 C C . ALA A 1 135 ? 11.518 -16.718 -6.097 1.00 93.56 135 ALA A C 1
ATOM 1015 O O . ALA A 1 135 ? 10.444 -16.874 -5.512 1.00 93.56 135 ALA A O 1
ATOM 1016 N N . ALA A 1 136 ? 12.634 -17.315 -5.670 1.00 89.75 136 ALA A N 1
ATOM 1017 C CA . ALA A 1 136 ? 12.678 -18.195 -4.506 1.00 89.75 136 ALA A CA 1
ATOM 1018 C C . ALA A 1 136 ? 12.280 -17.477 -3.202 1.00 89.75 136 ALA A C 1
ATOM 1020 O O . ALA A 1 136 ? 11.572 -18.054 -2.375 1.00 89.75 136 ALA A O 1
ATOM 1021 N N . LEU A 1 137 ? 12.672 -16.210 -3.039 1.00 88.69 137 LEU A N 1
ATOM 1022 C CA . LEU A 1 137 ? 12.323 -15.384 -1.876 1.00 88.69 137 LEU A CA 1
ATOM 1023 C C . LEU A 1 137 ? 10.872 -14.872 -1.898 1.00 88.69 137 LEU A C 1
ATOM 1025 O O . LEU A 1 137 ? 10.364 -14.431 -0.868 1.00 88.69 137 LEU A O 1
ATOM 1029 N N . LEU A 1 138 ? 10.191 -14.942 -3.045 1.00 87.19 138 LEU A N 1
ATOM 1030 C CA . LEU A 1 138 ? 8.802 -14.504 -3.214 1.00 87.19 138 LEU A CA 1
ATOM 1031 C C . LEU A 1 138 ? 7.766 -15.625 -3.048 1.00 87.19 138 LEU A C 1
ATOM 1033 O O . LEU A 1 138 ? 6.573 -15.328 -3.095 1.00 87.19 138 LEU A O 1
ATOM 1037 N N . ARG A 1 139 ? 8.180 -16.879 -2.807 1.00 78.88 139 ARG A N 1
ATOM 1038 C CA . ARG A 1 139 ? 7.300 -18.070 -2.750 1.00 78.88 139 ARG A CA 1
ATOM 1039 C C . ARG A 1 139 ? 6.091 -17.946 -1.816 1.00 78.88 139 ARG A C 1
ATOM 1041 O O . ARG A 1 139 ? 5.075 -18.585 -2.052 1.00 78.88 139 ARG A O 1
ATOM 1048 N N . THR A 1 140 ? 6.195 -17.152 -0.755 1.00 71.38 140 THR A N 1
ATOM 1049 C CA . THR A 1 140 ? 5.125 -16.950 0.240 1.00 71.38 140 THR A CA 1
ATOM 1050 C C . THR A 1 140 ? 4.361 -15.638 0.048 1.00 71.38 140 THR A C 1
ATOM 1052 O O . THR A 1 140 ? 3.546 -15.257 0.887 1.00 71.38 140 THR A O 1
ATOM 1055 N N . THR A 1 141 ? 4.624 -14.916 -1.041 1.00 73.62 141 THR A N 1
ATOM 1056 C CA . THR A 1 141 ? 4.055 -13.594 -1.315 1.00 73.62 141 THR A CA 1
ATOM 1057 C C . THR A 1 141 ? 3.022 -13.653 -2.433 1.00 73.62 141 THR A C 1
ATOM 1059 O O . THR A 1 141 ? 3.048 -14.539 -3.278 1.00 73.62 141 THR A O 1
ATOM 1062 N N . LYS A 1 142 ? 2.116 -12.671 -2.471 1.00 74.12 142 LYS A N 1
ATOM 1063 C CA . LYS A 1 142 ? 1.073 -12.569 -3.504 1.00 74.12 142 LYS A CA 1
ATOM 1064 C C . LYS A 1 142 ? 1.549 -11.929 -4.818 1.00 74.12 142 LYS A C 1
ATOM 1066 O O . LYS A 1 142 ? 0.715 -11.456 -5.580 1.00 74.12 142 LYS A O 1
ATOM 1071 N N . VAL A 1 143 ? 2.857 -11.835 -5.069 1.00 77.38 143 VAL A N 1
ATOM 1072 C CA . VAL A 1 143 ? 3.367 -11.239 -6.314 1.00 77.38 143 VAL A CA 1
ATOM 1073 C C . VAL A 1 143 ? 3.316 -12.294 -7.425 1.00 77.38 143 VAL A C 1
ATOM 1075 O O . VAL A 1 143 ? 4.032 -13.289 -7.317 1.00 77.38 143 VAL A O 1
ATOM 1078 N N . PRO A 1 144 ? 2.508 -12.111 -8.486 1.00 83.44 144 PRO A N 1
ATOM 1079 C CA . PRO A 1 144 ? 2.479 -13.046 -9.601 1.00 83.44 144 PRO A CA 1
ATOM 1080 C C . PRO A 1 144 ? 3.811 -13.036 -10.347 1.00 83.44 144 PRO A C 1
ATOM 1082 O O . PRO A 1 144 ? 4.317 -11.982 -10.746 1.00 83.44 144 PRO A O 1
ATOM 1085 N N . LEU A 1 145 ? 4.348 -14.233 -10.565 1.00 88.81 145 LEU A N 1
ATOM 1086 C CA . LEU A 1 145 ? 5.545 -14.464 -11.357 1.00 88.81 145 LEU A CA 1
ATOM 1087 C C . LEU A 1 145 ? 5.179 -15.355 -12.537 1.00 88.81 145 LEU A C 1
ATOM 1089 O O . LEU A 1 145 ? 4.680 -16.465 -12.352 1.00 88.81 145 LEU A O 1
ATOM 1093 N N . ARG A 1 146 ? 5.449 -14.877 -13.750 1.00 90.88 146 ARG A N 1
ATOM 1094 C CA . ARG A 1 146 ? 5.405 -15.709 -14.950 1.00 90.88 146 ARG A CA 1
ATOM 1095 C C . ARG A 1 146 ? 6.790 -16.286 -15.188 1.00 90.88 146 ARG A C 1
ATOM 1097 O O . ARG A 1 146 ? 7.740 -15.535 -15.400 1.00 90.88 146 ARG A O 1
ATOM 1104 N N . ASP A 1 147 ? 6.887 -17.604 -15.167 1.00 90.31 147 ASP A N 1
ATOM 1105 C CA . ASP A 1 147 ? 8.111 -18.312 -15.518 1.00 90.31 147 ASP A CA 1
ATOM 1106 C C . ASP A 1 147 ? 8.438 -18.100 -17.010 1.00 90.31 147 ASP A C 1
ATOM 1108 O O . ASP A 1 147 ? 7.579 -18.307 -17.872 1.00 90.31 147 ASP A O 1
ATOM 1112 N N . LEU A 1 148 ? 9.657 -17.637 -17.313 1.00 90.38 148 LEU A N 1
ATOM 1113 C CA . LEU A 1 148 ? 10.159 -17.473 -18.683 1.00 90.38 148 LEU A CA 1
ATOM 1114 C C . LEU A 1 148 ? 11.248 -18.498 -19.052 1.00 90.38 148 LEU A C 1
ATOM 1116 O O . LEU A 1 148 ? 11.795 -18.440 -20.155 1.00 90.38 148 LEU A O 1
ATOM 1120 N N . GLY A 1 149 ? 11.584 -19.414 -18.146 1.00 89.94 149 GLY A N 1
ATOM 1121 C CA . GLY A 1 149 ? 12.601 -20.439 -18.324 1.00 89.94 149 GLY A CA 1
ATOM 1122 C C . GLY A 1 149 ? 14.038 -19.920 -18.244 1.00 89.94 149 GLY A C 1
ATOM 1123 O O . GLY A 1 149 ? 14.333 -18.802 -17.804 1.00 89.94 149 GLY A O 1
ATOM 1124 N N . VAL A 1 150 ? 14.966 -20.771 -18.680 1.00 92.69 150 VAL A N 1
ATOM 1125 C CA . VAL A 1 150 ? 16.395 -20.452 -18.727 1.00 92.69 150 VAL A CA 1
ATOM 1126 C C . VAL A 1 150 ? 16.678 -19.494 -19.880 1.00 92.69 150 VAL A C 1
ATOM 1128 O O . VAL A 1 150 ? 16.373 -19.769 -21.038 1.00 92.69 150 VAL A O 1
ATOM 1131 N N . SER A 1 151 ? 17.306 -18.369 -19.561 1.00 85.88 151 SER A N 1
ATOM 1132 C CA . SER A 1 151 ? 17.680 -17.320 -20.502 1.00 85.88 151 SER A CA 1
ATOM 1133 C C . SER A 1 151 ? 19.175 -17.032 -20.446 1.00 85.88 151 SER A C 1
ATOM 1135 O O . SER A 1 151 ? 19.785 -17.031 -19.378 1.00 85.88 151 SER A O 1
ATOM 1137 N N . ARG A 1 152 ? 19.766 -16.740 -21.609 1.00 88.50 152 ARG A N 1
ATOM 1138 C CA . ARG A 1 152 ? 21.144 -16.244 -21.720 1.00 88.50 152 ARG A CA 1
ATOM 1139 C C . ARG A 1 152 ? 21.175 -14.726 -21.493 1.00 88.50 152 ARG A C 1
ATOM 1141 O O . ARG A 1 152 ? 20.469 -13.983 -22.178 1.00 88.50 152 ARG A O 1
ATOM 1148 N N . LEU A 1 153 ? 21.979 -14.284 -20.530 1.00 85.44 153 LEU A N 1
ATOM 1149 C CA . LEU A 1 153 ? 22.259 -12.886 -20.206 1.00 85.44 153 LEU A CA 1
ATOM 1150 C C . LEU A 1 153 ? 23.307 -12.286 -21.168 1.00 85.44 153 LEU A C 1
ATOM 1152 O O . LEU A 1 153 ? 23.998 -13.035 -21.863 1.00 85.44 153 LEU A O 1
ATOM 1156 N N . PRO A 1 154 ? 23.461 -10.945 -21.219 1.00 80.62 154 PRO A N 1
ATOM 1157 C CA . PRO A 1 154 ? 24.379 -10.278 -22.150 1.00 80.62 154 PRO A CA 1
ATOM 1158 C C . PRO A 1 154 ? 25.854 -10.693 -22.054 1.00 80.62 154 PRO A C 1
ATOM 1160 O O . PRO A 1 154 ? 26.591 -10.525 -23.017 1.00 80.62 154 PRO A O 1
ATOM 1163 N N . ASP A 1 155 ? 26.294 -11.229 -20.917 1.00 81.88 155 ASP A N 1
ATOM 1164 C CA . ASP A 1 155 ? 27.658 -11.725 -20.704 1.00 81.88 155 ASP A CA 1
ATOM 1165 C C . ASP A 1 155 ? 27.829 -13.216 -21.054 1.00 81.88 155 ASP A C 1
ATOM 1167 O O . ASP A 1 155 ? 28.883 -13.796 -20.810 1.00 81.88 155 ASP A O 1
ATOM 1171 N N . GLY A 1 156 ? 26.793 -13.854 -21.603 1.00 83.00 156 GLY A N 1
ATOM 1172 C CA . GLY A 1 156 ? 26.798 -15.264 -21.990 1.00 83.00 156 GLY A CA 1
ATOM 1173 C C . GLY A 1 156 ? 26.373 -16.235 -20.887 1.00 83.00 156 GLY A C 1
ATOM 1174 O O . GLY A 1 156 ? 26.102 -17.397 -21.199 1.00 83.00 156 GLY A O 1
ATOM 1175 N N . GLN A 1 157 ? 26.243 -15.783 -19.634 1.00 86.75 157 GLN A N 1
ATOM 1176 C CA . GLN A 1 157 ? 25.752 -16.617 -18.534 1.00 86.75 157 GLN A CA 1
ATOM 1177 C C . GLN A 1 157 ? 24.287 -16.998 -18.746 1.00 86.75 157 GLN A C 1
ATOM 1179 O O . GLN A 1 157 ? 23.487 -16.200 -19.229 1.00 86.75 157 GLN A O 1
ATOM 1184 N N . THR A 1 158 ? 23.913 -18.216 -18.368 1.00 90.88 158 THR A N 1
ATOM 1185 C CA . THR A 1 158 ? 22.522 -18.679 -18.397 1.00 90.88 158 THR A CA 1
ATOM 1186 C C . THR A 1 158 ? 21.937 -18.681 -16.997 1.00 90.88 158 THR A C 1
ATOM 1188 O O . THR A 1 158 ? 22.579 -19.173 -16.072 1.00 90.88 158 THR A O 1
ATOM 1191 N N . MET A 1 159 ? 20.711 -18.189 -16.844 1.00 93.12 159 MET A N 1
ATOM 1192 C CA . MET A 1 159 ? 19.962 -18.299 -15.594 1.00 93.12 159 MET A CA 1
ATOM 1193 C C . MET A 1 159 ? 18.469 -18.444 -15.840 1.00 93.12 159 MET A C 1
ATOM 1195 O O . MET A 1 159 ? 17.957 -17.997 -16.866 1.00 93.12 159 MET A O 1
ATOM 1199 N N . HIS A 1 160 ? 17.768 -19.044 -14.885 1.00 94.75 160 HIS A N 1
ATOM 1200 C CA . HIS A 1 160 ? 16.313 -19.063 -14.873 1.00 94.75 160 HIS A CA 1
ATOM 1201 C C . HIS A 1 160 ? 15.791 -17.677 -14.485 1.00 94.75 160 HIS A C 1
ATOM 1203 O O . HIS A 1 160 ? 16.228 -17.099 -13.486 1.00 94.75 160 HIS A O 1
ATOM 1209 N N . ILE A 1 161 ? 14.894 -17.119 -15.298 1.00 95.75 161 ILE A N 1
ATOM 1210 C CA . ILE A 1 161 ? 14.320 -15.793 -15.060 1.00 95.75 161 ILE A CA 1
ATOM 1211 C C . ILE A 1 161 ? 12.797 -15.845 -15.043 1.00 95.75 161 ILE A C 1
ATOM 1213 O O . ILE A 1 161 ? 12.166 -16.677 -15.697 1.00 95.75 161 ILE A O 1
ATOM 1217 N N . TYR A 1 162 ? 12.218 -14.890 -14.327 1.00 95.75 162 TYR A N 1
ATOM 1218 C CA . TYR A 1 162 ? 10.780 -14.737 -14.180 1.00 95.75 162 TYR A CA 1
ATOM 1219 C C . TYR A 1 162 ? 10.391 -13.304 -14.520 1.00 95.75 162 TYR A C 1
ATOM 1221 O O . TYR A 1 162 ? 11.176 -12.369 -14.356 1.00 95.75 162 TYR A O 1
ATOM 1229 N N . GLU A 1 163 ? 9.160 -13.117 -14.969 1.00 94.44 163 GLU A N 1
ATOM 1230 C CA . GLU A 1 163 ? 8.561 -11.798 -15.102 1.00 94.44 163 GLU A CA 1
ATOM 1231 C C . GLU A 1 163 ? 7.614 -11.541 -13.938 1.00 94.44 163 GLU A C 1
ATOM 1233 O O . GLU A 1 163 ? 6.632 -12.265 -13.759 1.00 94.44 163 GLU A O 1
ATOM 1238 N N . ALA A 1 164 ? 7.886 -10.485 -13.178 1.00 93.50 164 ALA A N 1
ATOM 1239 C CA . ALA A 1 164 ? 6.957 -9.995 -12.176 1.00 93.50 164 ALA A CA 1
ATOM 1240 C C . ALA A 1 164 ? 5.881 -9.140 -12.845 1.00 93.50 164 ALA A C 1
ATOM 1242 O O . ALA A 1 164 ? 6.180 -8.234 -13.625 1.00 93.50 164 ALA A O 1
ATOM 1243 N N . ARG A 1 165 ? 4.620 -9.431 -12.534 1.00 85.00 165 ARG A N 1
ATOM 1244 C CA . ARG A 1 165 ? 3.463 -8.741 -13.111 1.00 85.00 165 ARG A CA 1
ATOM 1245 C C . ARG A 1 165 ? 2.582 -8.176 -12.011 1.00 85.00 165 ARG A C 1
ATOM 1247 O O . ARG A 1 165 ? 2.615 -8.635 -10.870 1.00 85.00 165 ARG A O 1
ATOM 1254 N N . ALA A 1 166 ? 1.779 -7.177 -12.361 1.00 71.44 166 ALA A N 1
ATOM 1255 C CA . ALA A 1 166 ? 0.624 -6.857 -11.537 1.00 71.44 166 ALA A CA 1
ATOM 1256 C C . ALA A 1 166 ? -0.320 -8.079 -11.532 1.00 71.44 166 ALA A C 1
ATOM 1258 O O . ALA A 1 166 ? -0.367 -8.792 -12.535 1.00 71.44 166 ALA A O 1
ATOM 1259 N N . PRO A 1 167 ? -1.042 -8.355 -10.433 1.00 62.91 167 PRO A N 1
ATOM 1260 C CA . PRO A 1 167 ? -2.089 -9.374 -10.419 1.00 62.91 167 PRO A CA 1
ATOM 1261 C C . PRO A 1 167 ? -3.062 -9.164 -11.582 1.00 62.91 167 PRO A C 1
ATOM 1263 O O . PRO A 1 167 ? -3.574 -8.056 -11.754 1.00 62.91 167 PRO A O 1
ATOM 1266 N N . ASP A 1 168 ? -3.293 -10.210 -12.382 1.00 46.22 168 ASP A N 1
ATOM 1267 C CA . ASP A 1 168 ? -4.273 -10.176 -13.468 1.00 46.22 168 ASP A CA 1
ATOM 1268 C C . ASP A 1 168 ? -5.646 -9.807 -12.871 1.00 46.22 168 ASP A C 1
ATOM 1270 O O . ASP A 1 168 ? -6.154 -10.502 -11.990 1.00 46.22 168 ASP A O 1
ATOM 1274 N N . GLY A 1 169 ? -6.207 -8.666 -13.293 1.00 42.25 169 GLY A N 1
ATOM 1275 C CA . GLY A 1 169 ? -7.443 -8.100 -12.729 1.00 42.25 169 GLY A CA 1
ATOM 1276 C C . GLY A 1 169 ? -7.416 -6.597 -12.414 1.00 42.25 169 GLY A C 1
ATOM 1277 O O . GLY A 1 169 ? -8.419 -6.055 -11.954 1.00 42.25 169 GLY A O 1
ATOM 1278 N N . THR A 1 170 ? -6.316 -5.881 -12.669 1.00 41.56 170 THR A N 1
ATOM 1279 C CA . THR A 1 170 ? -6.302 -4.412 -12.589 1.00 41.56 170 THR A CA 1
ATOM 1280 C C . THR A 1 170 ? -6.709 -3.788 -13.926 1.00 41.56 170 THR A C 1
ATOM 1282 O O . THR A 1 170 ? -5.884 -3.375 -14.740 1.00 41.56 170 THR A O 1
ATOM 1285 N N . ASP A 1 171 ? -8.020 -3.693 -14.155 1.00 34.75 171 ASP A N 1
ATOM 1286 C CA . ASP A 1 171 ? -8.614 -2.917 -15.248 1.00 34.75 171 ASP A CA 1
ATOM 1287 C C . ASP A 1 171 ? -8.165 -1.453 -15.191 1.00 34.75 171 ASP A C 1
ATOM 1289 O O . ASP A 1 171 ? -8.815 -0.619 -14.566 1.00 34.75 171 ASP A O 1
ATOM 1293 N N . GLY A 1 172 ? -7.050 -1.134 -15.851 1.00 37.66 172 GLY A N 1
ATOM 1294 C CA . GLY A 1 172 ? -6.757 0.132 -16.530 1.00 37.66 172 GLY A CA 1
ATOM 1295 C C . GLY A 1 172 ? -6.762 1.453 -15.738 1.00 37.66 172 GLY A C 1
ATOM 1296 O O . GLY A 1 172 ? -6.319 2.472 -16.271 1.00 37.66 172 GLY A O 1
ATOM 1297 N N . ARG A 1 173 ? -7.219 1.462 -14.489 1.00 33.88 173 ARG A N 1
ATOM 1298 C CA . ARG A 1 173 ? -7.404 2.609 -13.597 1.00 33.88 173 ARG A CA 1
ATOM 1299 C C . ARG A 1 173 ? -6.289 2.584 -12.547 1.00 33.88 173 ARG A C 1
ATOM 1301 O O . ARG A 1 173 ? -5.811 1.505 -12.207 1.00 33.88 173 ARG A O 1
ATOM 1308 N N . PRO A 1 174 ? -5.791 3.747 -12.099 1.00 36.69 174 PRO A N 1
ATOM 1309 C CA . PRO A 1 174 ? -4.568 3.838 -11.311 1.00 36.69 174 PRO A CA 1
ATOM 1310 C C . PRO A 1 174 ? -4.566 2.898 -10.108 1.00 36.69 174 PRO A C 1
ATOM 1312 O O . PRO A 1 174 ? -5.378 3.065 -9.209 1.00 36.69 174 PRO A O 1
ATOM 1315 N N . GLY A 1 175 ? -3.620 1.951 -10.127 1.00 41.47 175 GLY A N 1
ATOM 1316 C CA . GLY A 1 175 ? -2.978 1.347 -8.962 1.00 41.47 175 GLY A CA 1
ATOM 1317 C C . GLY A 1 175 ? -3.891 0.990 -7.806 1.00 41.47 175 GLY A C 1
ATOM 1318 O O . GLY A 1 175 ? -3.528 1.274 -6.678 1.00 41.47 175 GLY A O 1
ATOM 1319 N N . LEU A 1 176 ? -5.045 0.386 -8.069 1.00 42.53 176 LEU A N 1
ATOM 1320 C CA . LEU A 1 176 ? -5.939 -0.033 -7.012 1.00 42.53 176 LEU A CA 1
ATOM 1321 C C . LEU A 1 176 ? -5.374 -1.300 -6.355 1.00 42.53 176 LEU A C 1
ATOM 1323 O O . LEU A 1 176 ? -5.767 -2.413 -6.699 1.00 42.53 176 LEU A O 1
ATOM 1327 N N . GLU A 1 177 ? -4.414 -1.158 -5.439 1.00 51.94 177 GLU A N 1
ATOM 1328 C CA . GLU A 1 177 ? -4.121 -2.245 -4.505 1.00 51.94 177 GLU A CA 1
ATOM 1329 C C . GLU A 1 177 ? -5.399 -2.440 -3.688 1.00 51.94 177 GLU A C 1
ATOM 1331 O O . GLU A 1 177 ? -5.692 -1.657 -2.783 1.00 51.94 177 GLU A O 1
ATOM 1336 N N . ARG A 1 178 ? -6.222 -3.408 -4.109 1.00 61.75 178 ARG A N 1
ATOM 1337 C CA . ARG A 1 178 ? -7.407 -3.829 -3.373 1.00 61.75 178 ARG A CA 1
ATOM 1338 C C . ARG A 1 178 ? -6.946 -4.740 -2.261 1.00 61.75 178 ARG A C 1
ATOM 1340 O O . ARG A 1 178 ? -6.377 -5.803 -2.509 1.00 61.75 178 ARG A O 1
ATOM 1347 N N . PHE A 1 179 ? -7.196 -4.326 -1.035 1.00 73.81 179 PHE A N 1
ATOM 1348 C CA . PHE A 1 179 ? -6.927 -5.141 0.133 1.00 73.81 179 PHE A CA 1
ATOM 1349 C C . PHE A 1 179 ? -8.117 -5.072 1.073 1.00 73.81 179 PHE A C 1
ATOM 1351 O O . PHE A 1 179 ? -8.808 -4.059 1.176 1.00 73.81 179 PHE A O 1
ATOM 1358 N N . LEU A 1 180 ? -8.374 -6.181 1.752 1.00 81.31 180 LEU A N 1
ATOM 1359 C CA . LEU A 1 180 ? -9.352 -6.210 2.821 1.00 81.31 180 LEU A CA 1
ATOM 1360 C C . LEU A 1 180 ? -8.724 -5.552 4.049 1.00 81.31 180 LEU A C 1
ATOM 1362 O O . LEU A 1 1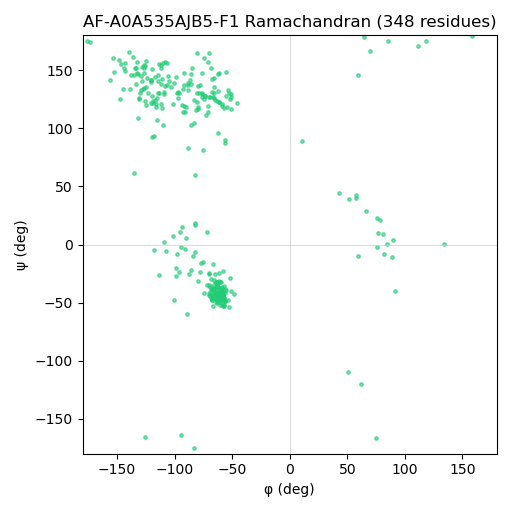80 ? -7.638 -5.949 4.473 1.00 81.31 180 LEU A O 1
ATOM 1366 N N . ALA A 1 181 ? -9.405 -4.568 4.623 1.00 87.12 181 ALA A N 1
ATOM 1367 C CA . ALA A 1 181 ? -8.973 -3.941 5.862 1.00 87.12 181 ALA A CA 1
ATOM 1368 C C . ALA A 1 181 ? -10.159 -3.588 6.744 1.00 87.12 181 ALA A C 1
ATOM 1370 O O . ALA A 1 181 ? -11.278 -3.378 6.270 1.00 87.12 181 ALA A O 1
ATOM 1371 N N . THR A 1 182 ? -9.885 -3.490 8.043 1.00 94.00 182 THR A N 1
ATOM 1372 C CA . THR A 1 182 ? -10.819 -2.878 8.978 1.00 94.00 182 THR A CA 1
ATOM 1373 C C . THR A 1 182 ? -10.493 -1.398 9.086 1.00 94.00 182 THR A C 1
ATOM 1375 O O . THR A 1 182 ? -9.428 -1.024 9.578 1.00 94.00 182 THR A O 1
ATOM 1378 N N . VAL A 1 183 ? -11.409 -0.552 8.629 1.00 93.25 183 VAL A N 1
ATOM 1379 C CA . VAL A 1 183 ? -11.325 0.896 8.802 1.00 93.25 183 VAL A CA 1
ATOM 1380 C C . VAL A 1 183 ? -11.972 1.284 10.122 1.00 93.25 183 VAL A C 1
ATOM 1382 O O . VAL A 1 183 ? -13.039 0.778 10.481 1.00 93.25 183 VAL A O 1
ATOM 1385 N N . LEU A 1 184 ? -11.331 2.195 10.845 1.00 96.31 184 LEU A N 1
ATOM 1386 C CA . LEU A 1 184 ? -11.877 2.786 12.057 1.00 96.31 184 LEU A CA 1
ATOM 1387 C C . LEU A 1 184 ? -11.806 4.305 11.971 1.00 96.31 184 LEU A C 1
ATOM 1389 O O . LEU A 1 184 ? -10.824 4.878 11.493 1.00 96.31 184 LEU A O 1
ATOM 1393 N N . PHE A 1 185 ? -12.864 4.934 12.460 1.00 95.31 185 PHE A N 1
ATOM 1394 C CA . PHE A 1 185 ? -12.989 6.374 12.558 1.00 95.31 185 PHE A CA 1
ATOM 1395 C C . PHE A 1 185 ? -13.300 6.746 13.993 1.00 95.31 185 PHE A C 1
ATOM 1397 O O . PHE A 1 185 ? -14.177 6.133 14.599 1.00 95.31 185 PHE A O 1
ATOM 1404 N N . THR A 1 186 ? -12.626 7.764 14.515 1.00 95.06 186 THR A N 1
ATOM 1405 C CA . THR A 1 186 ? -12.943 8.357 15.820 1.00 95.06 186 THR A CA 1
ATOM 1406 C C . THR A 1 186 ? -13.139 9.853 15.674 1.00 95.06 186 THR A C 1
ATOM 1408 O O . THR A 1 186 ? -12.611 10.452 14.741 1.00 95.06 186 THR A O 1
ATOM 1411 N N . ASP A 1 187 ? -13.904 10.453 16.576 1.00 92.50 187 ASP A N 1
ATOM 1412 C CA . ASP A 1 187 ? -14.227 11.882 16.566 1.00 92.50 187 ASP A CA 1
ATOM 1413 C C . ASP A 1 187 ? -14.590 12.333 17.985 1.00 92.50 187 ASP A C 1
ATOM 1415 O O . ASP A 1 187 ? -15.244 11.566 18.705 1.00 92.50 187 ASP A O 1
ATOM 1419 N N . ILE A 1 188 ? -14.184 13.537 18.401 1.00 91.19 188 ILE A N 1
ATOM 1420 C CA . ILE A 1 188 ? -14.535 14.050 19.731 1.00 91.19 188 ILE A CA 1
ATOM 1421 C C . ILE A 1 188 ? -15.974 14.564 19.678 1.00 91.19 188 ILE A C 1
ATOM 1423 O O . ILE A 1 188 ? -16.377 15.339 18.812 1.00 91.19 188 ILE A O 1
ATOM 1427 N N . VAL A 1 189 ? -16.793 14.145 20.637 1.00 88.44 189 VAL A N 1
ATOM 1428 C CA . VAL A 1 189 ? -18.180 14.597 20.694 1.00 88.44 189 VAL A CA 1
ATOM 1429 C C . VAL A 1 189 ? -18.235 16.047 21.175 1.00 88.44 189 VAL A C 1
ATOM 1431 O O . VAL A 1 189 ? -17.706 16.384 22.230 1.00 88.44 189 VAL A O 1
ATOM 1434 N N . ARG A 1 190 ? -18.927 16.906 20.408 1.00 79.06 190 ARG A N 1
ATOM 1435 C CA . ARG A 1 190 ? -19.099 18.348 20.688 1.00 79.06 190 ARG A CA 1
ATOM 1436 C C . ARG A 1 190 ? -17.767 19.112 20.805 1.00 79.06 190 ARG A C 1
ATOM 1438 O O . ARG A 1 190 ? -17.609 19.971 21.678 1.00 79.06 190 ARG A O 1
ATOM 1445 N N . SER A 1 191 ? -16.817 18.836 19.916 1.00 69.25 191 SER A N 1
ATOM 1446 C CA . SER A 1 191 ? -15.512 19.506 19.886 1.00 69.25 191 SER A CA 1
ATOM 1447 C C . SER A 1 191 ? -15.587 21.020 19.740 1.00 69.25 191 SER A C 1
ATOM 1449 O O . SER A 1 191 ? -14.908 21.732 20.472 1.00 69.25 191 SER A O 1
ATOM 1451 N N . THR A 1 192 ? -16.476 21.535 18.892 1.00 64.69 192 THR A N 1
ATOM 1452 C CA . THR A 1 192 ? -16.676 22.984 18.716 1.00 64.69 192 THR A CA 1
ATOM 1453 C C . THR A 1 192 ? -17.155 23.677 19.993 1.00 64.69 192 THR A C 1
ATOM 1455 O O . THR A 1 192 ? -16.607 24.709 20.370 1.00 64.69 192 THR A O 1
ATOM 1458 N N . ALA A 1 193 ? -18.112 23.084 20.714 1.00 64.06 193 ALA A N 1
ATOM 1459 C CA . ALA A 1 193 ? -18.589 23.613 21.995 1.00 64.06 193 ALA A CA 1
ATOM 1460 C C . ALA A 1 193 ? -17.510 23.533 23.094 1.00 64.06 193 ALA A C 1
ATOM 1462 O O . ALA A 1 193 ? -17.375 24.434 23.926 1.00 64.06 193 ALA A O 1
ATOM 1463 N N . THR A 1 194 ? -16.704 22.469 23.076 1.00 63.06 194 THR A N 1
ATOM 1464 C CA . THR A 1 194 ? -15.578 22.292 24.005 1.00 63.06 194 THR A CA 1
ATOM 1465 C C . THR A 1 194 ? -14.470 23.318 23.742 1.00 63.06 194 THR A C 1
ATOM 1467 O O . THR A 1 194 ? -13.915 23.872 24.693 1.00 63.06 194 THR A O 1
ATOM 1470 N N . ALA A 1 195 ? -14.197 23.634 22.471 1.00 62.00 195 ALA A N 1
ATOM 1471 C CA . ALA A 1 195 ? -13.231 24.653 22.064 1.00 62.00 195 ALA A CA 1
ATOM 1472 C C . ALA A 1 195 ? -13.639 26.056 22.541 1.00 62.00 195 ALA A C 1
ATOM 1474 O O . ALA A 1 195 ? -12.812 26.787 23.083 1.00 62.00 195 ALA A O 1
ATOM 1475 N N . THR A 1 196 ? -14.925 26.410 22.431 1.00 63.88 196 THR A N 1
ATOM 1476 C CA . THR A 1 196 ? -15.434 27.709 22.904 1.00 63.88 196 THR A CA 1
ATOM 1477 C C . THR A 1 196 ? -15.411 27.857 24.428 1.00 63.88 196 THR A C 1
ATOM 1479 O O . THR A 1 196 ? -15.256 28.967 24.926 1.00 63.88 196 THR A O 1
ATOM 1482 N N . GLY A 1 197 ? -15.540 26.757 25.183 1.00 64.62 197 GLY A N 1
ATOM 1483 C CA . GLY A 1 197 ? -15.633 26.793 26.649 1.0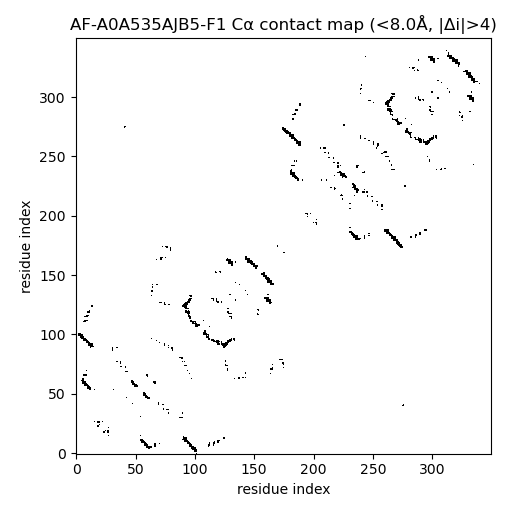0 64.62 197 GLY A C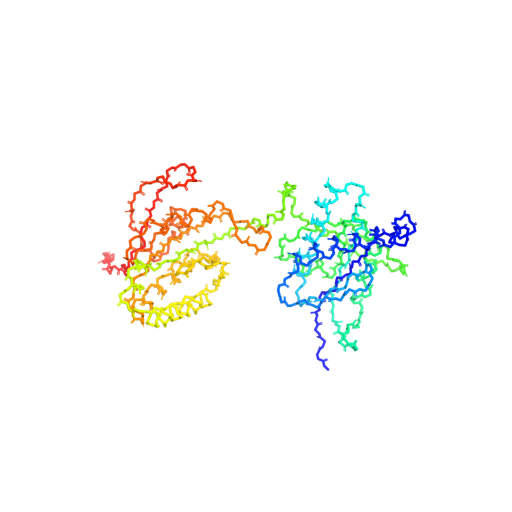A 1
ATOM 1484 C C . GLY A 1 197 ? -14.296 26.802 27.403 1.00 64.62 197 GLY A C 1
ATOM 1485 O O . GLY A 1 197 ? -14.264 27.210 28.560 1.00 64.62 197 GLY A O 1
ATOM 1486 N N . ARG A 1 198 ? -13.194 26.348 26.784 1.00 66.12 198 ARG A N 1
ATOM 1487 C CA . ARG A 1 198 ? -11.874 26.205 27.445 1.00 66.12 198 ARG A CA 1
ATOM 1488 C C . ARG A 1 198 ? -10.826 27.243 27.021 1.00 66.12 198 ARG A C 1
ATOM 1490 O O . ARG A 1 198 ? -9.737 27.270 27.594 1.00 66.12 198 ARG A O 1
ATOM 1497 N N . GLY A 1 199 ? -11.142 28.088 26.039 1.00 71.94 199 GLY A N 1
ATOM 1498 C CA . GLY A 1 199 ? -10.184 29.007 25.417 1.00 71.94 199 GLY A CA 1
ATOM 1499 C C . GLY A 1 199 ? -9.128 28.288 24.562 1.00 71.94 199 GLY A C 1
ATOM 1500 O O . GLY A 1 199 ? -8.953 27.072 24.635 1.00 71.94 199 GLY A O 1
ATOM 1501 N N . GLU A 1 200 ? -8.394 29.046 23.743 1.00 71.06 200 GLU A N 1
ATOM 1502 C CA . GLU A 1 200 ? -7.495 28.494 22.711 1.00 71.06 200 GLU A CA 1
ATOM 1503 C C . GLU A 1 200 ? -6.376 27.599 23.269 1.00 71.06 200 GLU A C 1
ATOM 1505 O O . GLU A 1 200 ? -6.091 26.542 22.708 1.00 71.06 200 GLU A O 1
ATOM 1510 N N . ARG A 1 201 ? -5.760 27.985 24.397 1.00 74.75 201 ARG A N 1
ATOM 1511 C CA . ARG A 1 201 ? -4.679 27.204 25.030 1.00 74.75 201 ARG A CA 1
ATOM 1512 C C . ARG A 1 201 ? -5.175 25.870 25.590 1.00 74.75 201 ARG A C 1
ATOM 1514 O O . ARG A 1 201 ? -4.602 24.835 25.277 1.00 74.75 201 ARG A O 1
ATOM 1521 N N . GLY A 1 202 ? -6.280 25.882 26.338 1.00 77.19 202 GLY A N 1
ATOM 1522 C CA . GLY A 1 202 ? -6.864 24.659 26.895 1.00 77.19 202 GLY A CA 1
ATOM 1523 C C . GLY A 1 202 ? -7.396 23.707 25.819 1.00 77.19 202 GLY A C 1
ATOM 1524 O O . GLY A 1 202 ? -7.357 22.490 26.000 1.00 77.19 202 GLY A O 1
ATOM 1525 N N . TRP A 1 203 ? -7.859 24.245 24.685 1.00 79.62 203 TRP A N 1
ATOM 1526 C CA . TRP A 1 203 ? -8.215 23.446 23.513 1.00 79.62 203 TRP A CA 1
ATOM 1527 C C . TRP A 1 203 ? -6.989 22.792 22.867 1.00 79.62 203 TRP A C 1
ATOM 1529 O O . TRP A 1 203 ? -7.027 21.603 22.554 1.00 79.62 203 TRP A O 1
ATOM 1539 N N . LYS A 1 204 ? -5.890 23.537 22.715 1.00 82.00 204 LYS A N 1
ATOM 1540 C CA . LYS A 1 204 ? -4.647 23.025 22.129 1.00 82.00 204 LYS A CA 1
ATOM 1541 C C . LYS A 1 204 ? -4.051 21.875 22.948 1.00 82.00 204 LYS A C 1
ATOM 1543 O O . LYS A 1 204 ? -3.767 20.826 22.377 1.00 82.00 204 LYS A O 1
ATOM 1548 N N . ASP A 1 205 ? -3.953 22.026 24.268 1.00 84.44 205 ASP A N 1
ATOM 1549 C CA . ASP A 1 205 ? -3.394 20.989 25.152 1.00 84.44 205 ASP A CA 1
ATOM 1550 C C . ASP A 1 205 ? -4.250 19.710 25.139 1.00 84.44 205 ASP A C 1
ATOM 1552 O O . ASP A 1 205 ? -3.739 18.588 25.061 1.00 84.44 205 ASP A O 1
ATOM 1556 N N . LEU A 1 206 ? -5.578 19.874 25.154 1.00 87.88 206 LEU A N 1
ATOM 1557 C CA . LEU A 1 206 ? -6.535 18.777 25.012 1.00 87.88 206 LEU A CA 1
ATOM 1558 C C . LEU A 1 206 ? -6.336 18.035 23.691 1.00 87.88 206 LEU A C 1
ATOM 1560 O O . LEU A 1 206 ? -6.313 16.803 23.662 1.00 87.88 206 LEU A O 1
ATOM 1564 N N . PHE A 1 207 ? -6.207 18.790 22.604 1.00 86.31 207 PHE A N 1
ATOM 1565 C CA . PHE A 1 207 ? -6.071 18.256 21.261 1.00 86.31 207 PHE A CA 1
ATOM 1566 C C . PHE A 1 207 ? -4.769 17.469 21.101 1.00 86.31 207 PHE A C 1
ATOM 1568 O O . PHE A 1 207 ? -4.786 16.336 20.615 1.00 86.31 207 PHE A O 1
ATOM 1575 N N . GLU A 1 208 ? -3.654 18.021 21.582 1.00 87.81 208 GLU A N 1
ATOM 1576 C CA . GLU A 1 208 ? -2.352 17.355 21.588 1.00 87.81 208 GLU A CA 1
ATOM 1577 C C . GLU A 1 208 ? -2.388 16.066 22.417 1.00 87.81 208 GLU A C 1
ATOM 1579 O O . GLU A 1 208 ? -1.944 15.013 21.942 1.00 87.81 208 GLU A O 1
ATOM 1584 N N . ARG A 1 209 ? -2.996 16.101 23.613 1.00 92.31 209 ARG A N 1
ATOM 1585 C CA . ARG A 1 209 ? -3.109 14.909 24.461 1.00 92.31 209 ARG A CA 1
ATOM 1586 C C . ARG A 1 209 ? -3.995 13.833 23.838 1.00 92.31 209 ARG A C 1
ATOM 1588 O O . ARG A 1 209 ? -3.627 12.657 23.857 1.00 92.31 209 ARG A O 1
ATOM 1595 N N . HIS A 1 210 ? -5.132 14.220 23.262 1.00 93.25 210 HIS A N 1
ATOM 1596 C CA . HIS A 1 210 ? -6.013 13.314 22.526 1.00 93.25 210 HIS A CA 1
ATOM 1597 C C . HIS A 1 210 ? -5.260 12.622 21.382 1.00 93.25 210 HIS A C 1
ATOM 1599 O O . HIS A 1 210 ? -5.220 11.392 21.316 1.00 93.25 210 HIS A O 1
ATOM 1605 N N . HIS A 1 211 ? -4.597 13.403 20.525 1.00 92.56 211 HIS A N 1
ATOM 1606 C CA . HIS A 1 211 ? -3.831 12.892 19.388 1.00 92.56 211 HIS A CA 1
ATOM 1607 C C . HIS A 1 211 ? -2.722 11.932 19.822 1.00 92.56 211 HIS A C 1
ATOM 1609 O O . HIS A 1 211 ? -2.518 10.889 19.197 1.00 92.56 211 HIS A O 1
ATOM 1615 N N . GLN A 1 212 ? -2.025 12.253 20.913 1.00 94.06 212 GLN A N 1
ATOM 1616 C CA . GLN A 1 212 ? -1.002 11.380 21.477 1.00 94.06 212 GLN A CA 1
ATOM 1617 C C . GLN A 1 212 ? -1.586 10.024 21.902 1.00 94.06 212 GLN A C 1
ATOM 1619 O O . GLN A 1 212 ? -1.042 8.983 21.527 1.00 94.06 212 GLN A O 1
ATOM 1624 N N . ILE A 1 213 ? -2.696 10.021 22.648 1.00 96.69 213 ILE A N 1
ATOM 1625 C CA . ILE A 1 213 ? -3.344 8.789 23.120 1.00 96.69 213 ILE A CA 1
ATOM 1626 C C . ILE A 1 213 ? -3.775 7.917 21.938 1.00 96.69 213 ILE A C 1
ATOM 1628 O O . ILE A 1 213 ? -3.492 6.715 21.937 1.00 96.69 213 ILE A O 1
ATOM 1632 N N . VAL A 1 214 ? -4.408 8.514 20.921 1.00 94.19 214 VAL A N 1
ATOM 1633 C CA . VAL A 1 214 ? -4.849 7.795 19.716 1.00 94.19 214 VAL A CA 1
ATOM 1634 C C . VAL A 1 214 ? -3.656 7.138 19.019 1.00 94.19 214 VAL A C 1
ATOM 1636 O O . VAL A 1 214 ? -3.669 5.929 18.794 1.00 94.19 214 VAL A O 1
ATOM 1639 N N . ARG A 1 215 ? -2.573 7.883 18.768 1.00 93.25 215 ARG A N 1
ATOM 1640 C CA . ARG A 1 215 ? -1.356 7.356 18.119 1.00 93.25 215 ARG A CA 1
ATOM 1641 C C . ARG A 1 215 ? -0.649 6.275 18.930 1.00 93.25 215 ARG A C 1
ATOM 1643 O O . ARG A 1 215 ? -0.067 5.350 18.364 1.00 93.25 215 ARG A O 1
ATOM 1650 N N . GLU A 1 216 ? -0.654 6.377 20.257 1.00 94.62 216 GLU A N 1
ATOM 1651 C CA . GLU A 1 216 ? -0.132 5.328 21.137 1.00 94.62 216 GLU A CA 1
ATOM 1652 C C . GLU A 1 216 ? -0.956 4.043 21.035 1.00 94.62 216 GLU A C 1
ATOM 1654 O O . GL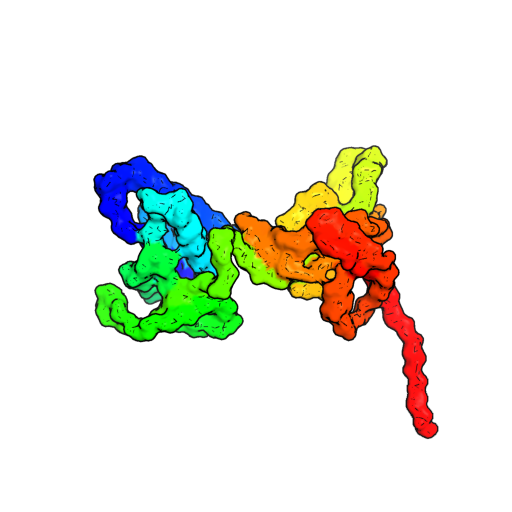U A 1 216 ? -0.376 2.963 20.910 1.00 94.62 216 GLU A O 1
ATOM 1659 N N . GLN A 1 217 ? -2.291 4.141 21.044 1.00 97.12 217 GLN A N 1
ATOM 1660 C CA . GLN A 1 217 ? -3.143 2.957 20.909 1.00 97.12 217 GLN A CA 1
ATOM 1661 C C . GLN A 1 217 ? -3.073 2.363 19.503 1.00 97.12 217 GLN A C 1
ATOM 1663 O O . GLN A 1 217 ? -2.940 1.149 19.382 1.00 97.12 217 GLN A O 1
ATOM 1668 N N . LEU A 1 218 ? -3.065 3.177 18.445 1.00 90.06 218 LEU A N 1
ATOM 1669 C CA . LEU A 1 218 ? -2.879 2.674 17.082 1.00 90.06 218 LEU A CA 1
ATOM 1670 C C . LEU A 1 218 ? -1.577 1.874 16.975 1.00 90.06 218 LEU A C 1
ATOM 1672 O O . LEU A 1 218 ? -1.615 0.718 16.567 1.00 90.06 218 LEU A O 1
ATOM 1676 N N . ARG A 1 219 ? -0.445 2.402 17.462 1.00 88.88 219 ARG A N 1
ATOM 1677 C CA . ARG A 1 219 ? 0.823 1.648 17.482 1.00 88.88 219 ARG A CA 1
ATOM 1678 C C . ARG A 1 219 ? 0.728 0.349 18.283 1.00 88.88 219 ARG A C 1
ATOM 1680 O O . ARG A 1 219 ? 1.167 -0.689 17.796 1.00 88.88 219 ARG A O 1
ATOM 1687 N N . ARG A 1 220 ? 0.133 0.385 19.482 1.00 89.75 220 ARG A N 1
ATOM 1688 C CA . ARG A 1 220 ? -0.030 -0.795 20.352 1.00 89.75 220 ARG A CA 1
ATOM 1689 C C . ARG A 1 220 ? -0.827 -1.910 19.678 1.00 89.75 220 ARG A C 1
ATOM 1691 O O . ARG A 1 220 ? -0.483 -3.078 19.820 1.00 89.75 220 ARG A O 1
ATOM 1698 N N . PHE A 1 221 ? -1.883 -1.550 18.957 1.00 87.75 221 PHE A N 1
ATOM 1699 C CA . PHE A 1 221 ? -2.767 -2.498 18.288 1.00 87.75 221 PHE A CA 1
ATOM 1700 C C . PHE A 1 221 ? -2.402 -2.721 16.817 1.00 87.75 221 PHE A C 1
ATOM 1702 O O . PHE A 1 221 ? -3.146 -3.405 16.120 1.00 87.75 221 PHE A O 1
ATOM 1709 N N . GLY A 1 222 ? -1.239 -2.244 16.353 1.00 81.88 222 GLY A N 1
ATOM 1710 C CA . GLY A 1 222 ? -0.737 -2.428 14.983 1.00 81.88 222 GLY A CA 1
ATOM 1711 C C . GLY A 1 222 ? -1.563 -1.732 13.900 1.00 81.88 222 GLY A C 1
ATOM 1712 O O . GLY A 1 222 ? -1.621 -2.216 12.776 1.00 81.88 222 GLY A O 1
ATOM 1713 N N . GLY A 1 223 ? -2.224 -0.630 14.245 1.00 80.00 223 GLY A N 1
ATOM 1714 C CA . GLY A 1 223 ? -2.953 0.216 13.313 1.00 80.00 223 GLY A CA 1
ATOM 1715 C C . GLY A 1 223 ? -2.079 1.247 12.613 1.00 80.00 223 GLY A C 1
ATOM 1716 O O . GLY A 1 223 ? -1.075 1.721 13.152 1.00 80.00 223 GLY A O 1
ATOM 1717 N N . MET A 1 224 ? -2.508 1.619 11.411 1.00 80.62 224 MET A N 1
ATOM 1718 C CA . MET A 1 224 ? -1.897 2.651 10.582 1.00 80.62 224 MET A CA 1
ATOM 1719 C C . MET A 1 224 ? -2.832 3.860 10.493 1.00 80.62 224 MET A C 1
ATOM 1721 O O . MET A 1 224 ? -3.946 3.750 9.980 1.00 80.62 224 MET A O 1
ATOM 1725 N N . GLU A 1 225 ? -2.371 5.009 10.991 1.00 85.88 225 GLU A N 1
ATOM 1726 C CA . GLU A 1 225 ? -3.021 6.311 10.780 1.00 85.88 225 GLU A CA 1
ATOM 1727 C C . GLU A 1 225 ? -2.996 6.641 9.282 1.00 85.88 225 GLU A C 1
ATOM 1729 O O . GLU A 1 225 ? -1.928 6.643 8.666 1.00 85.88 225 GLU A O 1
ATOM 1734 N N . VAL A 1 226 ? -4.172 6.877 8.696 1.00 76.19 226 VAL A N 1
ATOM 1735 C CA . VAL A 1 226 ? -4.316 7.219 7.274 1.00 76.19 226 VAL A CA 1
ATOM 1736 C C . VAL A 1 226 ? -4.501 8.721 7.102 1.00 76.19 226 VAL A C 1
ATOM 1738 O O . VAL A 1 226 ? -3.835 9.323 6.260 1.00 76.19 226 VAL A O 1
ATOM 1741 N N . ASP A 1 227 ? -5.399 9.321 7.885 1.00 73.81 227 ASP A N 1
ATOM 1742 C CA . ASP A 1 227 ? -5.666 10.758 7.844 1.00 73.81 227 ASP A CA 1
ATOM 1743 C C . ASP A 1 227 ? -6.202 11.272 9.190 1.00 73.81 227 ASP A C 1
ATOM 1745 O O . ASP A 1 227 ? -6.741 10.511 10.003 1.00 73.81 227 ASP A O 1
ATOM 1749 N N . THR A 1 228 ? -6.092 12.582 9.398 1.00 74.94 228 THR A N 1
ATOM 1750 C CA . THR A 1 228 ? -6.663 13.304 10.541 1.00 74.94 228 THR A CA 1
ATOM 1751 C C . THR A 1 228 ? -7.414 14.529 10.044 1.00 74.94 228 THR A C 1
ATOM 1753 O O . THR A 1 228 ? -6.834 15.379 9.370 1.00 74.94 228 THR A O 1
ATOM 1756 N N . ALA A 1 229 ? -8.686 14.653 10.412 1.00 66.69 229 ALA A N 1
ATOM 1757 C CA . ALA A 1 229 ? -9.520 15.797 10.061 1.00 66.69 229 ALA A CA 1
ATOM 1758 C C . ALA A 1 229 ? -9.948 16.510 11.346 1.00 66.69 229 ALA A C 1
ATOM 1760 O O . ALA A 1 229 ? -10.924 16.122 11.983 1.00 66.69 229 ALA A O 1
ATOM 1761 N N . GLY A 1 230 ? -9.179 17.527 11.743 1.00 74.50 230 GLY A N 1
ATOM 1762 C CA . GLY A 1 230 ? -9.374 18.199 13.025 1.00 74.50 230 GLY A CA 1
ATOM 1763 C C . GLY A 1 230 ? -9.180 17.227 14.189 1.00 74.50 230 GLY A C 1
ATOM 1764 O O . GLY A 1 230 ? -8.111 16.647 14.368 1.00 74.50 230 GLY A O 1
ATOM 1765 N N . ASP A 1 231 ? -10.217 17.063 14.996 1.00 76.94 231 ASP A N 1
ATOM 1766 C CA . ASP A 1 231 ? -10.279 16.179 16.160 1.00 76.94 231 ASP A CA 1
ATOM 1767 C C . ASP A 1 231 ? -10.602 14.718 15.813 1.00 76.94 231 ASP A C 1
ATOM 1769 O O . ASP A 1 231 ? -10.526 13.849 16.684 1.00 76.94 231 ASP A O 1
ATOM 1773 N N . GLY A 1 232 ? -10.913 14.435 14.545 1.00 84.88 232 GLY A N 1
ATOM 1774 C CA . GLY A 1 232 ? -11.193 13.095 14.058 1.00 84.88 232 GLY A CA 1
ATOM 1775 C C . GLY A 1 232 ? -9.970 12.357 13.508 1.00 84.88 232 GLY A C 1
ATOM 1776 O O . GLY A 1 232 ? -9.085 12.949 12.887 1.00 84.88 232 GLY A O 1
ATOM 1777 N N . PHE A 1 233 ? -9.962 11.034 13.679 1.00 89.12 233 PHE A N 1
ATOM 1778 C CA . PHE A 1 233 ? -8.966 10.131 13.097 1.00 89.12 233 PHE A CA 1
ATOM 1779 C C . PHE A 1 233 ? -9.611 9.158 12.123 1.00 89.12 233 PHE A C 1
ATOM 1781 O O . PHE A 1 233 ? -10.704 8.652 12.373 1.00 89.12 233 PHE A O 1
ATOM 1788 N N . TYR A 1 234 ? -8.877 8.849 11.058 1.00 89.25 234 TYR A N 1
ATOM 1789 C CA . TYR A 1 234 ? -9.122 7.733 10.160 1.00 89.25 234 TYR A CA 1
ATOM 1790 C C . TYR A 1 234 ? -7.890 6.823 10.159 1.00 89.25 234 TYR A C 1
ATOM 1792 O O . TYR A 1 234 ? -6.776 7.254 9.847 1.00 89.25 234 TYR A O 1
ATOM 1800 N N . ALA A 1 235 ? -8.088 5.556 10.513 1.00 86.69 235 ALA A N 1
ATOM 1801 C CA . ALA A 1 235 ? -7.028 4.562 10.549 1.00 86.69 235 ALA A CA 1
ATOM 1802 C C . ALA A 1 235 ? -7.490 3.203 10.010 1.00 86.69 235 ALA A C 1
ATOM 1804 O O . ALA A 1 235 ? -8.684 2.927 9.874 1.00 86.69 235 ALA A O 1
ATOM 1805 N N . THR A 1 236 ? -6.515 2.343 9.728 1.00 88.62 236 THR A N 1
ATOM 1806 C CA . THR A 1 236 ? -6.726 0.954 9.302 1.00 88.62 236 THR A CA 1
ATOM 1807 C C . THR A 1 236 ? -6.063 -0.012 10.279 1.00 88.62 236 THR A C 1
ATOM 1809 O O . THR A 1 236 ? -4.979 0.267 10.795 1.00 88.62 236 THR A O 1
ATOM 1812 N N . ILE A 1 237 ? -6.721 -1.141 10.544 1.00 89.06 237 ILE A N 1
ATOM 1813 C CA . ILE A 1 237 ? -6.208 -2.284 11.311 1.00 89.06 237 ILE A CA 1
ATOM 1814 C C . ILE A 1 237 ? -6.514 -3.573 10.530 1.00 89.06 237 ILE A C 1
ATOM 1816 O O . ILE A 1 237 ? -7.512 -3.668 9.812 1.00 89.06 237 ILE A O 1
ATOM 1820 N N . ASP A 1 238 ? -5.632 -4.563 10.659 1.00 83.88 238 ASP A N 1
ATOM 1821 C CA . ASP A 1 238 ? -5.686 -5.855 9.964 1.00 83.88 238 ASP A CA 1
ATOM 1822 C C . ASP A 1 238 ? -6.949 -6.682 10.272 1.00 83.88 238 ASP A C 1
ATOM 1824 O O . ASP A 1 238 ? -7.443 -7.398 9.405 1.00 83.88 238 ASP A O 1
ATOM 1828 N N . THR A 1 239 ? -7.493 -6.577 11.488 1.00 87.50 239 THR A N 1
ATOM 1829 C CA . THR A 1 239 ? -8.598 -7.416 11.972 1.00 87.50 239 THR A CA 1
ATOM 1830 C C . THR A 1 239 ? -9.658 -6.630 12.760 1.00 87.50 239 THR A C 1
ATOM 1832 O O . THR A 1 239 ? -9.311 -5.725 13.531 1.00 87.50 239 THR A O 1
ATOM 1835 N N . PRO A 1 240 ? -10.951 -7.009 12.667 1.00 94.25 240 PRO A N 1
ATOM 1836 C CA . PRO A 1 240 ? -12.014 -6.344 13.420 1.00 94.25 240 PRO A CA 1
ATOM 1837 C C . PRO A 1 240 ? -11.866 -6.451 14.937 1.00 94.25 240 PRO A C 1
ATOM 1839 O O . PRO A 1 240 ? -12.059 -5.464 15.645 1.00 94.25 240 PRO A O 1
ATOM 1842 N N . THR A 1 241 ? -11.428 -7.607 15.441 1.00 93.38 241 THR A N 1
ATOM 1843 C CA . THR A 1 241 ? -11.199 -7.828 16.876 1.00 93.38 241 THR A CA 1
ATOM 1844 C C . THR A 1 241 ? -10.177 -6.845 17.445 1.00 93.38 241 THR A C 1
ATOM 1846 O O . THR A 1 241 ? -10.419 -6.227 18.485 1.00 93.38 241 THR A O 1
ATOM 1849 N N . ARG A 1 242 ? -9.052 -6.633 16.745 1.00 92.94 242 ARG A N 1
ATOM 1850 C CA . ARG A 1 242 ? -8.038 -5.650 17.157 1.00 92.94 242 ARG A CA 1
ATOM 1851 C C . ARG A 1 242 ? -8.542 -4.222 17.012 1.00 92.94 242 ARG A C 1
ATOM 1853 O O . ARG A 1 242 ? -8.224 -3.400 17.866 1.00 92.94 242 ARG A O 1
ATOM 1860 N N . ALA A 1 243 ? -9.336 -3.925 15.983 1.00 95.94 243 ALA A N 1
ATOM 1861 C CA . ALA A 1 243 ? -9.917 -2.600 15.798 1.00 95.94 243 ALA A CA 1
ATOM 1862 C C . ALA A 1 243 ? -10.872 -2.225 16.938 1.00 95.94 243 ALA A C 1
ATOM 1864 O O . ALA A 1 243 ? -10.730 -1.152 17.523 1.00 95.94 243 ALA A O 1
ATOM 1865 N N . VAL A 1 244 ? -11.780 -3.128 17.321 1.00 97.31 244 VAL A N 1
ATOM 1866 C CA . VAL A 1 244 ? -12.693 -2.910 18.452 1.00 97.31 244 VAL A CA 1
ATOM 1867 C C . VAL A 1 244 ? -11.915 -2.743 19.759 1.00 97.31 244 VAL A C 1
ATOM 1869 O O . VAL A 1 244 ? -12.177 -1.801 20.509 1.00 97.31 244 VAL A O 1
ATOM 1872 N N . ALA A 1 245 ? -10.919 -3.597 20.019 1.00 95.56 245 ALA A N 1
ATOM 1873 C CA . ALA A 1 245 ? -10.070 -3.479 21.205 1.00 95.56 245 ALA A CA 1
ATOM 1874 C C . ALA A 1 245 ? -9.288 -2.152 21.239 1.00 95.56 245 ALA A C 1
ATOM 1876 O O . ALA A 1 245 ? -9.217 -1.496 22.281 1.00 95.56 245 ALA A O 1
ATOM 1877 N N . CYS A 1 246 ? -8.751 -1.725 20.092 1.00 97.00 246 CYS A N 1
ATOM 1878 C CA . CYS A 1 246 ? -8.053 -0.454 19.942 1.00 97.00 246 CYS A CA 1
ATOM 1879 C C . CYS A 1 246 ? -8.973 0.722 20.273 1.00 97.00 246 CYS A C 1
ATOM 1881 O O . CYS A 1 246 ? -8.641 1.536 21.133 1.00 97.00 246 CYS A O 1
ATOM 1883 N N . VAL A 1 247 ? -10.154 0.778 19.654 1.00 97.69 247 VAL A N 1
ATOM 1884 C CA . VAL A 1 247 ? -11.106 1.878 19.843 1.00 97.69 247 VAL A CA 1
ATOM 1885 C C . VAL A 1 247 ? -11.641 1.929 21.275 1.00 97.69 247 VAL A C 1
ATOM 1887 O O . VAL A 1 247 ? -11.698 3.021 21.837 1.00 97.69 247 VAL A O 1
ATOM 1890 N N . ARG A 1 248 ? -11.950 0.788 21.910 1.00 97.25 248 ARG A N 1
ATOM 1891 C CA . ARG A 1 248 ? -12.291 0.743 23.348 1.00 97.25 248 ARG A CA 1
ATOM 1892 C C . ARG A 1 248 ? -11.175 1.348 24.197 1.00 97.25 248 ARG A C 1
ATOM 1894 O O . ARG A 1 248 ? -11.419 2.245 24.999 1.00 97.25 248 ARG A O 1
ATOM 1901 N N . SER A 1 249 ? -9.931 0.935 23.950 1.00 97.25 249 SER A N 1
ATOM 1902 C CA . SER A 1 249 ? -8.785 1.458 24.691 1.00 97.25 249 SER A CA 1
ATOM 1903 C C . SER A 1 249 ? -8.545 2.952 24.450 1.00 97.25 249 SER A C 1
ATOM 1905 O O . SER A 1 249 ? -8.080 3.630 25.366 1.00 97.25 249 SER A O 1
ATOM 1907 N N . ILE A 1 250 ? -8.826 3.474 23.249 1.00 97.38 250 ILE A N 1
ATOM 1908 C CA . ILE A 1 250 ? -8.778 4.916 22.964 1.00 97.38 250 ILE A CA 1
ATOM 1909 C C . ILE A 1 250 ? -9.881 5.622 23.751 1.00 97.38 250 ILE A C 1
ATOM 1911 O O . ILE A 1 250 ? -9.576 6.549 24.497 1.00 97.38 250 ILE A O 1
ATOM 1915 N N . ARG A 1 251 ? -11.135 5.169 23.632 1.00 97.06 251 ARG A N 1
ATOM 1916 C CA . ARG A 1 251 ? -12.305 5.749 24.308 1.00 97.06 251 ARG A CA 1
ATOM 1917 C C . ARG A 1 251 ? -12.073 5.877 25.808 1.00 97.06 251 ARG A C 1
ATOM 1919 O O . ARG A 1 251 ? -12.184 6.974 26.350 1.00 97.06 251 ARG A O 1
ATOM 1926 N N . ASP A 1 252 ? -11.692 4.785 26.462 1.00 96.31 252 ASP A N 1
ATOM 1927 C CA . ASP A 1 252 ? -11.552 4.740 27.920 1.00 96.31 252 ASP A CA 1
ATOM 1928 C C . ASP A 1 252 ? -10.400 5.630 28.399 1.00 96.31 252 ASP A C 1
ATOM 1930 O O . ASP A 1 252 ? -10.491 6.317 29.420 1.00 96.31 252 ASP A O 1
ATOM 1934 N N . ARG A 1 253 ? -9.299 5.647 27.641 1.00 97.06 253 ARG A N 1
ATOM 1935 C CA . ARG A 1 253 ? -8.109 6.424 27.982 1.00 97.06 253 ARG A CA 1
ATOM 1936 C C . ARG A 1 253 ? -8.305 7.916 27.736 1.00 97.06 253 ARG A C 1
ATOM 1938 O O . ARG A 1 253 ? -7.935 8.710 28.595 1.00 97.06 253 ARG A O 1
ATOM 1945 N N . VAL A 1 254 ? -8.931 8.296 26.623 1.00 95.81 254 VAL A N 1
ATOM 1946 C CA . VAL A 1 254 ? -9.310 9.689 26.341 1.00 95.81 254 VAL A CA 1
ATOM 1947 C C . VAL A 1 254 ? -10.304 10.183 27.390 1.00 95.81 254 VAL A C 1
ATOM 1949 O O . VAL A 1 254 ? -10.096 11.253 27.960 1.00 95.81 254 VAL A O 1
ATOM 1952 N N . LYS A 1 255 ? -11.324 9.390 27.735 1.00 94.62 255 LYS A N 1
ATOM 1953 C CA . LYS A 1 255 ? -12.286 9.771 28.774 1.00 94.62 255 LYS A CA 1
ATOM 1954 C C . LYS A 1 255 ? -11.604 10.033 30.114 1.00 94.62 255 LYS A C 1
ATOM 1956 O O . LYS A 1 255 ? -11.868 11.056 30.737 1.00 94.62 255 LYS A O 1
ATOM 1961 N N . ARG A 1 256 ? -10.705 9.139 30.534 1.00 95.62 256 ARG A N 1
ATOM 1962 C CA . ARG A 1 256 ? -9.998 9.235 31.818 1.00 95.62 256 ARG A CA 1
ATOM 1963 C C . ARG A 1 256 ? -8.971 10.369 31.865 1.00 95.62 256 ARG A C 1
ATOM 1965 O O . ARG A 1 256 ? -8.876 11.046 32.879 1.00 95.62 256 ARG A O 1
ATOM 1972 N N . GLU A 1 257 ? -8.174 10.543 30.814 1.00 93.69 257 GLU A N 1
ATOM 1973 C CA . GLU A 1 257 ? -7.007 11.441 30.838 1.00 93.69 257 GLU A CA 1
ATOM 1974 C C . GLU A 1 257 ? -7.292 12.831 30.260 1.00 93.69 257 GLU A C 1
ATOM 1976 O O . GLU A 1 257 ? -6.592 13.784 30.585 1.00 93.69 257 GLU A O 1
ATOM 1981 N N . VAL A 1 258 ? -8.303 12.955 29.399 1.00 91.75 258 VAL A N 1
ATOM 1982 C CA . VAL A 1 258 ? -8.648 14.203 28.698 1.00 91.75 258 VAL A CA 1
ATOM 1983 C C . VAL A 1 258 ? -10.010 14.746 29.149 1.00 91.75 258 VAL A C 1
ATOM 1985 O O . VAL A 1 258 ? -10.256 15.955 29.107 1.00 91.75 258 VAL A O 1
ATOM 1988 N N . GLY A 1 259 ? -10.896 13.863 29.620 1.00 90.44 259 GLY A N 1
ATOM 1989 C CA . GLY A 1 259 ? -12.217 14.238 30.125 1.00 90.44 259 GLY A CA 1
ATOM 1990 C C . GLY A 1 259 ? -13.245 14.513 29.029 1.00 90.44 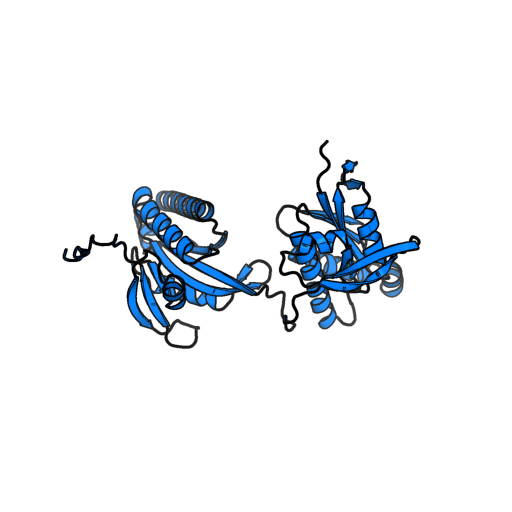259 GLY A C 1
ATOM 1991 O O . GLY A 1 259 ? -14.225 15.209 29.288 1.00 90.44 259 GLY A O 1
ATOM 1992 N N . VAL A 1 260 ? -13.037 13.995 27.814 1.00 91.81 260 VAL A N 1
ATOM 1993 C CA . VAL A 1 260 ? -13.987 14.113 26.696 1.00 91.81 260 VAL A CA 1
ATOM 1994 C C . VAL A 1 260 ? -14.456 12.748 26.222 1.00 91.81 260 VAL A C 1
ATOM 1996 O O . VAL A 1 260 ? -13.739 11.755 26.337 1.00 91.81 260 VAL A O 1
ATOM 1999 N N . ASP A 1 261 ? -15.672 12.708 25.689 1.00 94.06 261 ASP A N 1
ATOM 2000 C CA . ASP A 1 261 ? -16.205 11.523 25.031 1.00 94.06 261 ASP A CA 1
ATOM 2001 C C . ASP A 1 261 ? -15.823 11.535 23.556 1.00 94.06 261 ASP A C 1
ATOM 2003 O O . ASP A 1 261 ? -15.908 12.565 22.882 1.00 94.06 261 ASP A O 1
ATOM 2007 N N . ILE A 1 262 ? -15.455 10.366 23.046 1.00 95.88 262 ILE A N 1
ATOM 2008 C CA . ILE A 1 262 ? -15.331 10.137 21.611 1.00 95.88 262 ILE A CA 1
ATOM 2009 C C . ILE A 1 262 ? -16.492 9.277 21.136 1.00 95.88 262 ILE A C 1
ATOM 2011 O O . ILE A 1 262 ? -17.061 8.500 21.903 1.00 95.88 262 ILE A O 1
ATOM 2015 N N . ARG A 1 263 ? -16.802 9.391 19.854 1.00 96.38 263 ARG A N 1
ATOM 2016 C CA . ARG A 1 263 ? -17.621 8.427 19.119 1.00 96.38 263 ARG A CA 1
ATOM 2017 C C . ARG A 1 263 ? -16.754 7.715 18.098 1.00 96.38 263 ARG A C 1
ATOM 2019 O O . ARG A 1 263 ? -15.756 8.280 17.638 1.00 96.38 263 ARG A O 1
ATOM 2026 N N . ALA A 1 264 ? -17.139 6.502 17.726 1.00 97.81 264 ALA A N 1
ATOM 2027 C CA . ALA A 1 264 ? -16.393 5.737 16.745 1.00 97.81 264 ALA A CA 1
ATOM 2028 C C . ALA A 1 264 ? -17.270 4.897 15.820 1.00 97.81 264 ALA A C 1
ATOM 2030 O O . ALA A 1 264 ? -18.348 4.438 16.194 1.00 97.81 264 ALA A O 1
ATOM 2031 N N . GLY A 1 265 ? -16.757 4.675 14.613 1.00 97.81 265 GLY A N 1
ATOM 2032 C CA . GLY A 1 265 ? -17.341 3.792 13.613 1.00 97.81 265 GLY A CA 1
ATOM 2033 C C . GLY A 1 265 ? -16.298 2.826 13.077 1.00 97.81 265 GLY A C 1
ATOM 2034 O O . GLY A 1 265 ? -15.187 3.247 12.753 1.00 97.81 265 GLY A O 1
ATOM 2035 N N . ILE A 1 266 ? -16.646 1.542 12.992 1.00 98.19 266 ILE A N 1
ATOM 2036 C CA . ILE A 1 266 ? -15.761 0.487 12.486 1.00 98.19 266 ILE A CA 1
ATOM 2037 C C . ILE A 1 266 ? -16.470 -0.292 11.378 1.00 98.19 266 ILE A C 1
ATOM 2039 O O . ILE A 1 266 ? -17.628 -0.699 11.506 1.00 98.19 266 ILE A O 1
ATOM 2043 N N . HIS A 1 267 ? -15.754 -0.537 10.288 1.00 97.44 267 HIS A N 1
ATOM 2044 C CA . HIS A 1 267 ? -16.230 -1.355 9.181 1.00 97.44 267 HIS A CA 1
ATOM 2045 C C . HIS A 1 267 ? -15.088 -2.187 8.602 1.00 97.44 267 HIS A C 1
ATOM 2047 O O . HIS A 1 267 ? -13.939 -1.754 8.615 1.00 97.44 267 HIS A O 1
ATOM 2053 N N . ILE A 1 268 ? -15.405 -3.371 8.082 1.00 93.81 268 ILE A N 1
ATOM 2054 C CA . ILE A 1 268 ? -14.478 -4.198 7.312 1.00 93.81 268 ILE A CA 1
ATOM 2055 C C . ILE A 1 268 ? -14.983 -4.304 5.878 1.00 93.81 268 ILE A C 1
ATOM 2057 O O . ILE A 1 268 ? -16.148 -4.626 5.651 1.00 93.81 268 ILE A O 1
ATOM 2061 N N . GLY A 1 269 ? -14.100 -4.043 4.919 1.00 87.81 269 GLY A N 1
ATOM 2062 C CA . GLY A 1 269 ? -14.429 -4.114 3.502 1.00 87.81 269 GLY A CA 1
ATOM 2063 C C . GLY A 1 269 ? -13.208 -3.917 2.613 1.00 87.81 269 GLY A C 1
ATOM 2064 O O . GLY A 1 269 ? -12.104 -3.643 3.095 1.00 87.81 269 GLY A O 1
ATOM 2065 N N . GLU A 1 270 ? -13.403 -4.086 1.307 1.00 80.31 270 GLU A N 1
ATOM 2066 C CA . GLU A 1 270 ? -12.350 -3.807 0.335 1.00 80.31 270 GLU A CA 1
ATOM 2067 C C . GLU A 1 270 ? -11.999 -2.319 0.340 1.00 80.31 270 GLU A C 1
ATOM 2069 O O . GLU A 1 270 ? -12.852 -1.447 0.140 1.00 80.31 270 GLU A O 1
ATOM 2074 N N . CYS A 1 271 ? -10.720 -2.053 0.558 1.00 80.94 271 CYS A N 1
ATOM 2075 C CA . CYS A 1 271 ? -10.113 -0.743 0.449 1.00 80.94 271 CYS A CA 1
ATOM 2076 C C . CYS A 1 271 ? -9.200 -0.709 -0.770 1.00 80.94 271 CYS A C 1
ATOM 2078 O O . CYS A 1 271 ? -8.690 -1.735 -1.217 1.00 80.94 271 CYS A O 1
ATOM 2080 N N . GLU A 1 272 ? -8.978 0.489 -1.283 1.00 72.06 272 GLU A N 1
ATOM 2081 C CA . GLU A 1 272 ? -8.116 0.763 -2.424 1.00 72.06 272 GLU A CA 1
ATOM 2082 C C . GLU A 1 272 ? -7.004 1.722 -2.024 1.00 72.06 272 GLU A C 1
ATOM 2084 O O . GLU A 1 272 ? -7.259 2.689 -1.315 1.00 72.06 272 GLU A O 1
ATOM 2089 N N . VAL A 1 273 ? -5.776 1.514 -2.494 1.00 60.16 273 VAL A N 1
ATOM 2090 C CA . VAL A 1 273 ? -4.737 2.547 -2.384 1.00 60.16 273 VAL A CA 1
ATOM 2091 C C . VAL A 1 273 ? -4.742 3.388 -3.654 1.00 60.16 273 VAL A C 1
ATOM 2093 O O . VAL A 1 273 ? -4.383 2.899 -4.711 1.00 60.16 273 VAL A O 1
ATOM 2096 N N . VAL A 1 274 ? -5.101 4.668 -3.578 1.00 50.22 274 VAL A N 1
ATOM 2097 C CA . VAL A 1 274 ? -5.021 5.592 -4.721 1.00 50.22 274 VAL A CA 1
ATOM 2098 C C . VAL A 1 274 ? -4.062 6.719 -4.369 1.00 50.22 274 VAL A C 1
ATOM 2100 O O . VAL A 1 274 ? -4.247 7.414 -3.372 1.00 50.22 274 VAL A O 1
ATOM 2103 N N . ALA A 1 275 ? -3.003 6.887 -5.170 1.00 50.22 275 ALA A N 1
ATOM 2104 C CA . ALA A 1 275 ? -1.954 7.889 -4.938 1.00 50.22 275 ALA A CA 1
ATOM 2105 C C . ALA A 1 275 ? -1.358 7.842 -3.508 1.00 50.22 275 ALA A C 1
ATOM 2107 O O . ALA A 1 275 ? -1.102 8.874 -2.889 1.00 50.22 275 ALA A O 1
ATOM 2108 N N . GLY A 1 276 ? -1.173 6.632 -2.966 1.00 52.00 276 GLY A N 1
ATOM 2109 C CA . GLY A 1 276 ? -0.610 6.414 -1.629 1.00 52.00 276 GLY A CA 1
ATOM 2110 C C . GLY A 1 276 ? -1.571 6.686 -0.464 1.00 52.00 276 GLY A C 1
ATOM 2111 O O . GLY A 1 276 ? -1.125 6.708 0.682 1.00 52.00 276 GLY A O 1
ATOM 2112 N N . LYS A 1 277 ? -2.869 6.894 -0.729 1.00 57.53 277 LYS A N 1
ATOM 2113 C CA . LYS A 1 277 ? -3.915 7.040 0.294 1.00 57.53 277 LYS A CA 1
ATOM 2114 C C . LYS A 1 277 ? -4.914 5.892 0.232 1.00 57.53 277 LYS A C 1
ATOM 2116 O O . LYS A 1 277 ? -5.302 5.476 -0.854 1.00 57.53 277 LYS A O 1
ATOM 2121 N N . VAL A 1 278 ? -5.359 5.422 1.396 1.00 67.69 278 VAL A N 1
ATOM 2122 C CA . VAL A 1 278 ? -6.387 4.378 1.494 1.00 67.69 278 VAL A CA 1
ATOM 2123 C C . VAL A 1 278 ? -7.773 4.999 1.295 1.00 67.69 278 VAL A C 1
ATOM 2125 O O . VAL A 1 278 ? -8.205 5.825 2.100 1.00 67.69 278 VAL A O 1
ATOM 2128 N N . GLY A 1 279 ? -8.461 4.589 0.236 1.00 73.25 279 GLY A N 1
ATOM 2129 C CA . GLY A 1 279 ? -9.806 4.987 -0.166 1.00 73.25 279 GLY A CA 1
ATOM 2130 C C . GLY A 1 279 ? -10.736 3.785 -0.368 1.00 73.25 279 GLY A C 1
ATOM 2131 O O . GLY A 1 279 ? -10.433 2.662 0.039 1.00 73.25 279 GLY A O 1
ATOM 2132 N N . GLY A 1 280 ? -11.879 4.030 -1.010 1.00 74.81 280 GLY A N 1
ATOM 2133 C CA . GLY A 1 280 ? -12.878 3.012 -1.347 1.00 74.81 280 GLY A CA 1
ATOM 2134 C C . GLY A 1 280 ? -14.189 3.148 -0.576 1.00 74.81 280 GLY A C 1
ATOM 2135 O O . GLY A 1 280 ? -14.311 3.927 0.370 1.00 74.81 280 GLY A O 1
ATOM 2136 N N . ILE A 1 281 ? -15.192 2.363 -0.979 1.00 77.75 281 ILE A N 1
ATOM 2137 C CA . ILE A 1 281 ? -16.532 2.390 -0.368 1.00 77.75 281 ILE A CA 1
ATOM 2138 C C . ILE A 1 281 ? -16.464 2.064 1.128 1.00 77.75 281 ILE A C 1
ATOM 2140 O O . ILE A 1 281 ? -17.162 2.702 1.915 1.00 77.75 281 ILE A O 1
ATOM 2144 N N . ALA A 1 282 ? -15.574 1.152 1.535 1.00 86.50 282 ALA A N 1
ATOM 2145 C CA . ALA A 1 282 ? -15.392 0.792 2.937 1.00 86.50 282 ALA A CA 1
ATOM 2146 C C . ALA A 1 282 ? -15.055 2.010 3.820 1.00 86.50 282 ALA A C 1
ATOM 2148 O O . ALA A 1 282 ? -15.589 2.146 4.921 1.00 86.50 282 ALA A O 1
ATOM 2149 N N . VAL A 1 283 ? -14.241 2.940 3.306 1.00 85.25 283 VAL A N 1
ATOM 2150 C CA . VAL A 1 283 ? -13.859 4.192 3.981 1.00 85.25 283 VAL A CA 1
ATOM 2151 C C . VAL A 1 283 ? -15.080 5.079 4.207 1.00 85.25 283 VAL A C 1
ATOM 2153 O O . VAL A 1 283 ? -15.304 5.557 5.320 1.00 85.25 283 VAL A O 1
ATOM 2156 N N . PHE A 1 284 ? -15.916 5.254 3.179 1.00 82.62 284 PHE A N 1
ATOM 2157 C CA . PHE A 1 284 ? -17.150 6.029 3.304 1.00 82.62 284 PHE A CA 1
ATOM 2158 C C . PHE A 1 284 ? -18.127 5.383 4.288 1.00 82.62 284 PHE A C 1
ATOM 2160 O O . PHE A 1 284 ? -18.688 6.085 5.126 1.00 82.62 284 PHE A O 1
ATOM 2167 N N . VAL A 1 285 ? -18.289 4.058 4.245 1.00 88.31 285 VAL A N 1
ATOM 2168 C CA . VAL A 1 285 ? -19.145 3.319 5.185 1.00 88.31 285 VAL A CA 1
ATOM 2169 C C . VAL A 1 285 ? -18.681 3.535 6.626 1.00 88.31 285 VAL A C 1
ATOM 2171 O O . VAL A 1 285 ? -19.483 3.955 7.458 1.00 88.31 285 VAL A O 1
ATOM 2174 N N . GLY A 1 286 ? -17.393 3.333 6.922 1.00 91.62 286 GLY A N 1
ATOM 2175 C CA . GLY A 1 286 ? -16.846 3.529 8.270 1.00 91.62 286 GLY A CA 1
ATOM 2176 C C . GLY A 1 286 ? -17.060 4.951 8.799 1.00 91.62 286 GLY A C 1
ATOM 2177 O O . GLY A 1 286 ? -17.503 5.130 9.937 1.00 91.62 286 GLY A O 1
ATOM 2178 N N . ALA A 1 287 ? -16.835 5.963 7.954 1.00 90.38 287 ALA A N 1
ATOM 2179 C CA . ALA A 1 287 ? -17.068 7.359 8.313 1.00 90.38 287 ALA A CA 1
ATOM 2180 C C . ALA A 1 287 ? -18.549 7.634 8.634 1.00 90.38 287 ALA A C 1
ATOM 2182 O O . ALA A 1 287 ? -18.855 8.286 9.633 1.00 90.38 287 ALA A O 1
ATOM 2183 N N . ARG A 1 288 ? -19.479 7.097 7.832 1.00 92.19 288 ARG A N 1
ATOM 2184 C CA . ARG A 1 288 ? -20.925 7.273 8.053 1.00 92.19 288 ARG A CA 1
ATOM 2185 C C . ARG A 1 288 ? -21.432 6.527 9.278 1.00 92.19 288 ARG A C 1
ATOM 2187 O O . ARG A 1 288 ? -22.288 7.053 9.979 1.00 92.19 288 ARG A O 1
ATOM 2194 N N . ILE A 1 289 ? -20.877 5.357 9.579 1.00 95.81 289 ILE A N 1
ATOM 2195 C CA . ILE A 1 289 ? -21.180 4.634 10.819 1.00 95.81 289 ILE A CA 1
ATOM 2196 C C . ILE A 1 289 ? -20.754 5.465 12.031 1.00 95.81 289 ILE A C 1
ATOM 2198 O O . ILE A 1 289 ? -21.528 5.609 12.974 1.00 95.81 289 ILE A O 1
ATOM 2202 N N . LYS A 1 290 ? -19.561 6.075 11.989 1.00 95.31 290 LYS A N 1
ATOM 2203 C CA . LYS A 1 290 ? -19.091 6.972 13.053 1.00 95.31 290 LYS A CA 1
ATOM 2204 C C . LYS A 1 290 ? -20.038 8.152 13.259 1.00 95.31 290 LYS A C 1
ATOM 2206 O O . LYS A 1 290 ? -20.318 8.509 14.400 1.00 95.31 290 LYS A O 1
ATOM 2211 N N . ASP A 1 291 ? -20.513 8.769 12.175 1.00 92.69 291 ASP A N 1
ATOM 2212 C CA . ASP A 1 291 ? -21.362 9.969 12.239 1.00 92.69 291 ASP A CA 1
ATOM 2213 C C . ASP A 1 291 ? -22.696 9.716 12.970 1.00 92.69 291 ASP A C 1
ATOM 2215 O O . ASP A 1 291 ? -23.262 10.649 13.542 1.00 92.69 291 ASP A O 1
ATOM 2219 N N . LEU A 1 292 ? -23.160 8.462 12.998 1.00 94.19 292 LEU A N 1
ATOM 2220 C CA . LEU A 1 292 ? -24.370 8.021 13.702 1.00 94.19 292 LEU A CA 1
ATOM 2221 C C . LEU A 1 292 ? -24.145 7.715 15.193 1.00 94.19 292 LEU A C 1
ATOM 2223 O O . LEU A 1 292 ? -25.115 7.505 15.921 1.00 94.19 292 LEU A O 1
ATOM 2227 N N . GLY A 1 293 ? -22.888 7.670 15.645 1.00 92.94 293 GLY A N 1
ATOM 2228 C CA . GLY A 1 293 ? -22.531 7.368 17.029 1.00 92.94 293 GLY A CA 1
ATOM 2229 C C . GLY A 1 293 ? -22.739 8.552 17.976 1.00 92.94 293 GLY A C 1
ATOM 2230 O O . GLY A 1 293 ? -22.383 9.693 17.664 1.00 92.94 293 GLY A O 1
ATOM 2231 N N . GLY A 1 294 ? -23.291 8.265 19.156 1.00 93.00 294 GLY A N 1
ATOM 2232 C CA . GLY A 1 294 ? -23.371 9.174 20.298 1.00 93.00 294 GLY A CA 1
ATOM 2233 C C . GLY A 1 294 ? -22.103 9.204 21.164 1.00 93.00 294 GLY A C 1
ATOM 2234 O O . GLY A 1 294 ? -21.087 8.583 20.856 1.00 93.00 294 GLY A O 1
ATOM 2235 N N . ALA A 1 295 ? -22.159 9.942 22.278 1.00 93.94 295 ALA A N 1
ATOM 2236 C CA . ALA A 1 295 ? -21.056 10.050 23.239 1.00 93.94 295 ALA A CA 1
ATOM 2237 C C . ALA A 1 295 ? -20.653 8.680 23.805 1.00 93.94 295 ALA A C 1
ATOM 2239 O O . ALA A 1 295 ? -21.474 7.989 24.402 1.00 93.94 295 ALA A O 1
ATOM 2240 N N . GLY A 1 296 ? -19.389 8.297 23.610 1.00 94.12 296 GLY A N 1
ATOM 2241 C CA . GLY A 1 296 ? -18.838 7.020 24.066 1.00 94.12 296 GLY A CA 1
ATOM 2242 C C . GLY A 1 296 ? -19.253 5.812 23.221 1.00 94.12 296 GLY A C 1
ATOM 2243 O O . GLY A 1 296 ? -18.809 4.697 23.503 1.00 94.12 296 GLY A O 1
ATOM 2244 N N . GLU A 1 297 ? -20.085 5.999 22.192 1.00 96.75 297 GLU A N 1
ATOM 2245 C CA . GLU A 1 297 ? -20.575 4.891 21.380 1.00 96.75 297 GLU A CA 1
ATOM 2246 C C . GLU A 1 297 ? -19.545 4.443 20.344 1.00 96.75 297 GLU A C 1
ATOM 2248 O O . GLU A 1 297 ? -18.928 5.246 19.639 1.00 96.75 297 GLU A O 1
ATOM 2253 N N . ILE A 1 298 ? -19.415 3.123 20.224 1.00 98.12 298 ILE A N 1
ATOM 2254 C CA . ILE A 1 298 ? -18.643 2.455 19.182 1.00 98.12 298 ILE A CA 1
ATOM 2255 C C . ILE A 1 298 ? -19.644 1.674 18.338 1.00 98.12 298 ILE A C 1
ATOM 2257 O O . ILE A 1 298 ? -20.194 0.665 18.792 1.00 98.12 298 ILE A O 1
ATOM 2261 N N . LEU A 1 299 ? -19.901 2.162 17.129 1.00 98.25 299 LEU A N 1
ATOM 2262 C CA . LEU A 1 299 ? -20.797 1.517 16.179 1.00 98.25 299 LEU A CA 1
ATOM 2263 C C . LEU A 1 299 ? -20.006 0.702 15.159 1.00 98.25 299 LEU A C 1
ATOM 2265 O O . LEU A 1 299 ? -18.924 1.096 14.721 1.00 98.25 299 LEU A O 1
ATOM 2269 N N . VAL A 1 300 ? -20.567 -0.434 14.759 1.00 98.25 300 VAL A N 1
ATOM 2270 C CA . VAL A 1 300 ? -19.980 -1.326 13.763 1.00 98.25 300 VAL A CA 1
ATOM 2271 C C . VAL A 1 300 ? -21.014 -1.761 12.732 1.00 98.25 300 VAL A C 1
ATOM 2273 O O . VAL A 1 300 ? -22.208 -1.858 13.022 1.00 98.25 300 VAL A O 1
ATOM 2276 N N . SER A 1 301 ? -20.552 -2.056 11.520 1.00 97.69 301 SER A N 1
ATOM 2277 C CA . SER A 1 301 ? -21.383 -2.704 10.496 1.00 97.69 301 SER A CA 1
ATOM 2278 C C . SER A 1 301 ? -21.678 -4.168 10.840 1.00 97.69 301 SER A C 1
ATOM 2280 O O . SER A 1 301 ? -20.850 -4.814 11.485 1.00 97.69 301 SER A O 1
ATOM 2282 N N . GLN A 1 302 ? -22.754 -4.734 10.287 1.00 96.69 302 GLN A N 1
ATOM 2283 C CA . GLN A 1 302 ? -23.015 -6.177 10.335 1.00 96.69 302 GLN A CA 1
ATOM 2284 C C . GLN A 1 302 ? -21.801 -7.037 9.930 1.00 96.69 302 GLN A C 1
ATOM 2286 O O . GLN A 1 302 ? -21.482 -7.990 10.631 1.00 96.69 302 GLN A O 1
ATOM 2291 N N . ALA A 1 303 ? -21.066 -6.659 8.877 1.00 96.06 303 ALA A N 1
ATOM 2292 C CA . ALA A 1 303 ? -19.884 -7.399 8.423 1.00 96.06 303 ALA A CA 1
ATOM 2293 C C . ALA A 1 303 ? -18.809 -7.564 9.516 1.00 96.06 303 ALA A C 1
ATOM 2295 O O . ALA A 1 303 ? -18.173 -8.607 9.615 1.00 96.06 303 ALA A O 1
ATOM 2296 N N . VAL A 1 304 ? -18.627 -6.554 10.373 1.00 97.06 304 VAL A N 1
ATOM 2297 C CA . VAL A 1 304 ? -17.698 -6.631 11.512 1.00 97.06 304 VAL A CA 1
ATOM 2298 C C . VAL A 1 304 ? -18.202 -7.634 12.546 1.00 97.06 304 VAL A C 1
ATOM 2300 O O . VAL A 1 304 ? -17.437 -8.493 12.974 1.00 97.06 304 VAL A O 1
ATOM 2303 N N . LYS A 1 305 ? -19.486 -7.552 12.914 1.00 96.12 305 LYS A N 1
ATOM 2304 C CA . LYS A 1 305 ? -20.114 -8.469 13.874 1.00 96.12 305 LYS A CA 1
ATOM 2305 C C . LYS A 1 305 ? -20.054 -9.920 13.381 1.00 96.12 305 LYS A C 1
ATOM 2307 O O . LYS A 1 305 ? -19.748 -10.811 14.165 1.00 96.12 305 LYS A O 1
ATOM 2312 N N . ASP A 1 306 ? -20.287 -10.151 12.091 1.00 95.19 306 ASP A N 1
ATOM 2313 C CA . ASP A 1 306 ? -20.287 -11.495 11.502 1.00 95.19 306 ASP A CA 1
ATOM 2314 C C . ASP A 1 306 ? -18.868 -12.088 11.404 1.00 95.19 306 ASP A C 1
ATOM 2316 O O . ASP A 1 306 ? -18.678 -13.275 11.653 1.00 95.19 306 ASP A O 1
ATOM 2320 N N . VAL A 1 307 ? -17.840 -11.271 11.141 1.00 94.56 307 VAL A N 1
ATOM 2321 C CA . VAL A 1 307 ? -16.431 -11.719 11.197 1.00 94.56 307 VAL A CA 1
ATOM 2322 C C . VAL A 1 307 ? -15.972 -12.002 12.635 1.00 94.56 307 VAL A C 1
ATOM 2324 O O . VAL A 1 307 ? -15.044 -12.778 12.849 1.00 94.56 307 VAL A O 1
ATOM 2327 N N . MET A 1 308 ? -16.615 -11.391 13.631 1.00 93.81 308 MET A N 1
ATOM 2328 C CA . MET A 1 308 ? -16.281 -11.543 15.049 1.00 93.81 308 MET A CA 1
ATOM 2329 C C . MET A 1 308 ? -17.096 -12.633 15.764 1.00 93.81 308 MET A C 1
ATOM 2331 O O . MET A 1 308 ? -17.087 -12.682 16.993 1.00 93.81 308 MET A O 1
ATOM 2335 N N . LEU A 1 309 ? -17.771 -13.529 15.035 1.00 88.94 309 LEU A N 1
ATOM 2336 C CA . LEU A 1 309 ? -18.425 -14.696 15.636 1.00 88.94 309 LEU A CA 1
ATOM 2337 C C . LEU A 1 309 ? -17.415 -15.527 16.451 1.00 88.94 309 LEU A C 1
ATOM 2339 O O . LEU A 1 309 ? -16.341 -15.874 15.964 1.00 88.94 309 LEU A O 1
ATOM 2343 N N . GLY A 1 310 ? -17.755 -15.824 17.709 1.00 84.19 310 GLY A N 1
ATOM 2344 C CA . GLY A 1 310 ? -16.865 -16.508 18.659 1.00 84.19 310 GLY A CA 1
ATOM 2345 C C . GLY A 1 310 ? -15.879 -15.591 19.399 1.00 84.19 310 GLY A C 1
ATOM 2346 O O . GLY A 1 310 ? -15.094 -16.069 20.215 1.00 84.19 310 GLY A O 1
ATOM 2347 N N . SER A 1 311 ? -15.907 -14.279 19.146 1.00 88.31 311 SER A N 1
ATOM 2348 C CA . SER A 1 311 ? -15.202 -13.285 19.960 1.00 88.31 311 SER A CA 1
ATOM 2349 C C . SER A 1 311 ? -15.945 -13.040 21.283 1.00 88.31 311 SER A C 1
ATOM 2351 O O . SER A 1 311 ? -17.171 -13.036 21.277 1.00 88.31 311 SER A O 1
ATOM 2353 N N . PRO A 1 312 ? -15.251 -12.727 22.396 1.00 86.06 312 PRO A N 1
ATOM 2354 C CA . PRO A 1 312 ? -15.893 -12.318 23.656 1.00 86.06 312 PRO A CA 1
ATOM 2355 C C . PRO A 1 312 ? -16.505 -10.901 23.606 1.00 86.06 312 PRO A C 1
ATOM 2357 O O . PRO A 1 312 ? -16.801 -10.308 24.640 1.00 86.06 312 PRO A O 1
ATOM 2360 N N . VAL A 1 313 ? -16.596 -10.290 22.423 1.00 90.25 313 VAL A N 1
ATOM 2361 C CA . VAL A 1 313 ? -17.166 -8.956 22.242 1.00 90.25 313 VAL A CA 1
ATOM 2362 C C . VAL A 1 313 ? -18.657 -9.091 21.983 1.00 90.25 313 VAL A C 1
ATOM 2364 O O . VAL A 1 313 ? -19.064 -9.621 20.955 1.00 90.25 313 VAL A O 1
ATOM 2367 N N . GLU A 1 314 ? -19.447 -8.519 22.883 1.00 92.69 314 GLU A N 1
ATOM 2368 C CA . GLU A 1 314 ? -20.895 -8.451 22.741 1.00 92.69 314 GLU A CA 1
ATOM 2369 C C . GLU A 1 314 ? -21.348 -7.239 21.914 1.00 92.69 314 GLU A C 1
ATOM 2371 O O . GLU A 1 314 ? -20.743 -6.154 21.935 1.00 92.69 314 GLU A O 1
ATOM 2376 N N . PHE A 1 315 ? -22.446 -7.441 21.185 1.00 95.75 315 PHE A N 1
ATOM 2377 C CA . PHE A 1 315 ? -23.024 -6.472 20.261 1.00 95.75 315 PHE A CA 1
ATOM 2378 C C . PHE A 1 315 ? -24.523 -6.316 20.514 1.00 95.75 315 PHE A C 1
ATOM 2380 O O . PHE A 1 315 ? -25.278 -7.280 20.443 1.00 95.75 315 PHE A O 1
ATOM 2387 N N . ALA A 1 316 ? -24.973 -5.080 20.722 1.00 96.19 316 ALA A N 1
ATOM 2388 C CA . ALA A 1 316 ? -26.392 -4.743 20.757 1.00 96.19 316 ALA A CA 1
ATOM 2389 C C . ALA A 1 316 ? -26.838 -4.207 19.393 1.00 96.19 316 ALA A C 1
ATOM 2391 O O . ALA A 1 316 ? -26.197 -3.308 18.842 1.00 96.19 316 ALA A O 1
ATOM 2392 N N . GLU A 1 317 ? -27.942 -4.716 18.852 1.00 96.31 317 GLU A N 1
ATOM 2393 C CA . GLU A 1 317 ? -28.507 -4.202 17.603 1.00 96.31 317 GLU A CA 1
ATOM 2394 C C . GLU A 1 317 ? -28.926 -2.731 17.756 1.00 96.31 317 GLU A C 1
ATOM 2396 O O . GLU A 1 317 ? -29.583 -2.346 18.726 1.00 96.31 317 GLU A O 1
ATOM 2401 N N . ARG A 1 318 ? -28.522 -1.889 16.798 1.00 93.81 318 ARG A N 1
ATOM 2402 C CA . ARG A 1 318 ? -28.886 -0.464 16.744 1.00 93.81 318 ARG A CA 1
ATOM 2403 C C . ARG A 1 318 ? -30.042 -0.193 15.778 1.00 93.81 318 ARG A C 1
ATOM 2405 O O . ARG A 1 318 ? -30.759 0.787 15.978 1.00 93.81 318 ARG A O 1
ATOM 2412 N N . GLY A 1 319 ? -30.198 -1.041 14.760 1.00 93.06 319 GLY A N 1
ATOM 2413 C CA . GLY A 1 319 ? -31.230 -0.969 13.723 1.00 93.06 319 GLY A CA 1
ATOM 2414 C C . GLY A 1 319 ? -30.666 -0.786 12.309 1.00 93.06 319 GLY A C 1
ATOM 2415 O O . GLY A 1 319 ? -29.454 -0.639 12.115 1.00 93.06 319 GLY A O 1
ATOM 2416 N N . ARG A 1 320 ? -31.564 -0.818 11.316 1.00 94.62 320 ARG A N 1
ATOM 2417 C CA . ARG A 1 320 ? -31.252 -0.579 9.897 1.00 94.62 320 ARG A CA 1
ATOM 2418 C C . ARG A 1 320 ? -31.309 0.912 9.574 1.00 94.62 320 ARG A C 1
ATOM 2420 O O . ARG A 1 320 ? -32.170 1.618 10.096 1.00 94.62 320 ARG A O 1
ATOM 2427 N N . THR A 1 321 ? -30.392 1.380 8.737 1.00 92.88 321 THR A N 1
ATOM 2428 C CA . THR A 1 321 ? -30.350 2.777 8.300 1.00 92.88 321 THR A CA 1
ATOM 2429 C C . THR A 1 321 ? -29.698 2.931 6.928 1.00 92.88 321 THR A C 1
ATOM 2431 O O . THR A 1 321 ? -28.759 2.205 6.586 1.00 92.88 321 THR A O 1
ATOM 2434 N N . ALA A 1 322 ? -30.139 3.928 6.164 1.00 90.19 322 ALA A N 1
ATOM 2435 C CA . ALA A 1 322 ? -29.462 4.367 4.954 1.00 90.19 322 ALA A CA 1
ATOM 2436 C C . ALA A 1 322 ? -28.220 5.202 5.304 1.00 90.19 322 ALA A C 1
ATOM 2438 O O . ALA A 1 322 ? -28.282 6.174 6.063 1.00 90.19 322 ALA A O 1
ATOM 2439 N N . LEU A 1 323 ? -27.078 4.874 4.698 1.00 88.00 323 LEU A N 1
ATOM 2440 C CA . LEU A 1 323 ? -25.854 5.663 4.840 1.00 88.00 323 LEU A CA 1
ATOM 2441 C C . LEU A 1 323 ? -25.719 6.615 3.648 1.00 88.00 323 LEU A C 1
ATOM 2443 O O . LEU A 1 323 ? -25.743 6.200 2.491 1.00 88.00 323 LEU A O 1
ATOM 2447 N N . LYS A 1 324 ? -25.548 7.916 3.912 1.00 79.12 324 LYS A N 1
ATOM 2448 C CA . LYS A 1 324 ? -25.449 8.933 2.852 1.00 79.12 324 LYS A CA 1
ATOM 2449 C C . LYS A 1 324 ? -24.345 8.585 1.844 1.00 79.12 324 LYS A C 1
ATOM 2451 O O . LYS A 1 324 ? -23.163 8.594 2.198 1.00 79.12 324 LYS A O 1
ATOM 2456 N N . GLY A 1 325 ? -24.739 8.396 0.583 1.00 72.88 325 GLY A N 1
ATOM 2457 C CA . GLY A 1 325 ? -23.829 8.103 -0.529 1.00 72.88 325 GLY A CA 1
ATOM 2458 C C . GLY A 1 325 ? -23.401 6.636 -0.630 1.00 72.88 325 GLY A C 1
ATOM 2459 O O . GLY A 1 325 ? -22.517 6.334 -1.425 1.00 72.88 325 GLY A O 1
ATOM 2460 N N . VAL A 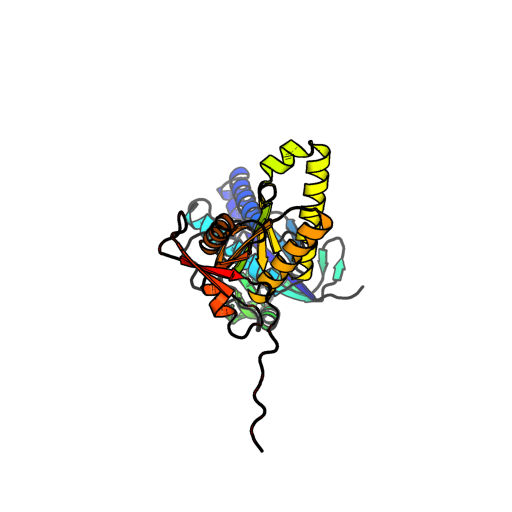1 326 ? -24.014 5.738 0.146 1.00 80.06 326 VAL A N 1
ATOM 2461 C CA . VAL A 1 326 ? -23.782 4.293 0.079 1.00 80.06 326 VAL A CA 1
ATOM 2462 C C . VAL A 1 326 ? -25.106 3.599 -0.264 1.00 80.06 326 VAL A C 1
ATOM 2464 O O . VAL A 1 326 ? -26.105 3.856 0.405 1.00 80.06 326 VAL A O 1
ATOM 2467 N N . PRO A 1 327 ? -25.152 2.734 -1.292 1.00 75.56 327 PRO A N 1
ATOM 2468 C CA . PRO A 1 327 ? -26.366 1.998 -1.635 1.00 75.56 327 PRO A CA 1
ATOM 2469 C C . PRO A 1 327 ? -26.849 1.068 -0.510 1.00 75.56 327 PRO A C 1
ATOM 2471 O O . PRO A 1 327 ? -26.041 0.461 0.196 1.00 75.56 327 PRO A O 1
ATOM 2474 N N . GLY A 1 328 ? -28.170 0.900 -0.414 1.00 85.62 328 GLY A N 1
ATOM 2475 C CA . GLY A 1 328 ? -28.821 -0.088 0.449 1.00 85.62 328 GLY A CA 1
ATOM 2476 C C . GLY A 1 328 ? -29.050 0.348 1.899 1.00 85.62 328 GLY A C 1
ATOM 2477 O O . GLY A 1 328 ? -28.631 1.416 2.337 1.00 85.62 328 GLY A O 1
ATOM 2478 N N . GLU A 1 329 ? -29.735 -0.526 2.635 1.00 90.44 329 GLU A N 1
ATOM 2479 C CA . GLU A 1 329 ? -29.999 -0.394 4.070 1.00 90.44 329 GLU A CA 1
ATOM 2480 C C . GLU A 1 329 ? -28.964 -1.179 4.873 1.00 90.44 329 GLU A C 1
ATOM 2482 O O . GLU A 1 329 ? -28.738 -2.368 4.627 1.00 90.44 329 GLU A O 1
ATOM 2487 N N . TRP A 1 330 ? -28.371 -0.529 5.869 1.00 94.38 330 TRP A N 1
ATOM 2488 C CA . TRP A 1 330 ? -27.262 -1.070 6.645 1.00 94.38 330 TRP A CA 1
ATOM 2489 C C . TRP A 1 330 ? -27.699 -1.361 8.072 1.00 94.38 330 TRP A C 1
ATOM 2491 O O . TRP A 1 330 ? -28.115 -0.459 8.794 1.00 94.38 330 TRP A O 1
ATOM 2501 N N . LEU A 1 331 ? -27.584 -2.622 8.489 1.00 96.56 331 LEU A N 1
ATOM 2502 C CA . LEU A 1 331 ? -27.799 -3.020 9.876 1.00 96.56 331 LEU A CA 1
ATOM 2503 C C . LEU A 1 331 ? -26.544 -2.718 10.699 1.00 96.56 331 LEU A C 1
ATOM 2505 O O . LEU A 1 331 ? -25.446 -3.191 10.377 1.00 96.56 331 LEU A O 1
ATOM 2509 N N . LEU A 1 332 ? -26.714 -1.914 11.746 1.00 97.62 332 LEU A N 1
ATOM 2510 C CA . LEU A 1 332 ? -25.631 -1.482 12.622 1.00 97.62 332 LEU A CA 1
ATOM 2511 C C . LEU A 1 332 ? -25.761 -2.091 14.013 1.00 97.62 332 LEU A C 1
ATOM 2513 O O . LEU A 1 332 ? -26.860 -2.351 14.507 1.00 97.62 332 LEU A O 1
ATOM 2517 N N . TYR A 1 333 ? -24.614 -2.248 14.662 1.00 98.12 333 TYR A N 1
ATOM 2518 C CA . TYR A 1 333 ? -24.507 -2.770 16.015 1.00 98.12 333 TYR A CA 1
ATOM 2519 C C . TYR A 1 333 ? -23.658 -1.841 16.870 1.00 98.12 333 TYR A C 1
ATOM 2521 O O . TYR A 1 333 ? -22.687 -1.251 16.398 1.00 98.12 333 TYR A O 1
ATOM 2529 N N . ARG A 1 334 ? -24.007 -1.731 18.145 1.00 97.81 334 ARG A N 1
ATOM 2530 C CA . ARG A 1 334 ? -23.212 -1.050 19.161 1.00 97.81 334 ARG A CA 1
ATOM 2531 C C . ARG A 1 334 ? -22.401 -2.083 19.928 1.00 97.81 334 ARG A C 1
ATOM 2533 O O . ARG A 1 334 ? -22.959 -3.061 20.417 1.00 97.81 334 ARG A O 1
ATOM 2540 N N . VAL A 1 335 ? -21.103 -1.846 20.065 1.00 96.81 335 VAL A N 1
ATOM 2541 C CA . VAL A 1 335 ? -20.232 -2.652 20.929 1.00 96.81 335 VAL A CA 1
ATOM 2542 C C . VAL A 1 335 ? -20.601 -2.387 22.390 1.00 96.81 335 VAL A C 1
ATOM 2544 O O . VAL A 1 335 ? -20.618 -1.230 22.813 1.00 96.81 335 VAL A O 1
ATOM 2547 N N . THR A 1 336 ? -20.878 -3.432 23.169 1.00 92.44 336 THR A N 1
ATOM 2548 C CA . THR A 1 336 ? -21.279 -3.301 24.582 1.00 92.44 336 THR A CA 1
ATOM 2549 C C . THR A 1 336 ? -20.148 -3.676 25.525 1.00 92.44 336 THR A C 1
ATOM 2551 O O . THR A 1 336 ? -19.448 -4.647 25.275 1.00 92.44 336 THR A O 1
ATOM 2554 N N . ASP A 1 337 ? -19.980 -2.960 26.634 1.00 75.19 337 ASP A N 1
ATOM 2555 C CA . ASP A 1 337 ? -18.907 -3.212 27.613 1.00 75.19 337 ASP A CA 1
ATOM 2556 C C . ASP A 1 337 ? -19.224 -4.336 28.617 1.00 75.19 337 ASP A C 1
ATOM 2558 O O . ASP A 1 337 ? -18.596 -4.421 29.669 1.00 75.19 337 ASP A O 1
ATOM 2562 N N . GLN A 1 338 ? -20.195 -5.202 28.317 1.00 55.41 338 GLN A N 1
ATOM 2563 C CA . GLN A 1 338 ? -20.510 -6.331 29.188 1.00 55.41 338 GLN A CA 1
ATOM 2564 C C . GLN A 1 338 ? -19.379 -7.366 29.121 1.00 55.41 338 GLN A C 1
ATOM 2566 O O . GLN A 1 338 ? -19.130 -7.975 28.083 1.00 55.41 338 GLN A O 1
ATOM 2571 N N . THR A 1 339 ? -18.681 -7.543 30.243 1.00 42.56 339 THR A N 1
ATOM 2572 C CA . THR A 1 339 ? -18.020 -8.803 30.605 1.00 42.56 339 THR A CA 1
ATOM 2573 C C . THR A 1 339 ? -19.087 -9.904 30.577 1.00 42.56 339 THR A C 1
ATOM 2575 O O . THR A 1 339 ? -20.237 -9.591 30.905 1.00 42.56 339 THR A O 1
ATOM 2578 N N . PRO A 1 340 ? -18.767 -11.168 30.236 1.00 34.75 340 PRO A N 1
ATOM 2579 C CA . PRO A 1 340 ? -19.740 -12.239 30.385 1.00 34.75 340 PRO A CA 1
ATOM 2580 C C . PRO A 1 340 ? -20.273 -12.180 31.815 1.00 34.75 340 PRO A C 1
ATOM 2582 O O . PRO A 1 340 ? -19.485 -12.175 32.764 1.00 34.75 340 PRO A O 1
ATOM 2585 N N . ALA A 1 341 ? -21.594 -12.093 31.974 1.00 38.44 341 ALA A N 1
ATOM 2586 C CA . ALA A 1 341 ? -22.176 -12.577 33.208 1.00 38.44 341 ALA A CA 1
ATOM 2587 C C . ALA A 1 341 ? -21.659 -14.012 33.361 1.00 38.44 341 ALA A C 1
ATOM 2589 O O . ALA A 1 341 ? -21.696 -14.776 32.393 1.00 38.44 341 ALA A O 1
ATOM 2590 N N . GLU A 1 342 ? -21.131 -14.365 34.530 1.00 38.56 342 GLU A N 1
ATOM 2591 C CA . GLU A 1 342 ? -21.042 -15.765 34.930 1.00 38.56 342 GLU A CA 1
ATOM 2592 C C . GLU A 1 342 ? -22.467 -16.331 34.864 1.00 38.56 342 GLU A C 1
ATOM 2594 O O . GLU A 1 342 ? -23.231 -16.250 35.820 1.00 38.56 342 GLU A O 1
ATOM 2599 N N . SER A 1 343 ? -22.884 -16.812 33.694 1.00 37.62 343 SER A N 1
ATOM 2600 C CA . SER A 1 343 ? -24.112 -17.568 33.549 1.00 37.62 343 SER A CA 1
ATOM 2601 C C . SER A 1 343 ? -23.755 -19.008 33.860 1.00 37.62 343 SER A C 1
ATOM 2603 O O . SER A 1 343 ? -23.110 -19.675 33.047 1.00 37.62 343 SER A O 1
ATOM 2605 N N . ASP A 1 344 ? -24.126 -19.426 35.068 1.00 40.03 344 ASP A N 1
ATOM 2606 C CA . ASP A 1 344 ? -24.647 -20.753 35.394 1.00 40.03 344 ASP A CA 1
ATOM 2607 C C . ASP A 1 344 ? -24.495 -21.765 34.251 1.00 40.03 344 ASP A C 1
ATOM 2609 O O . ASP A 1 344 ? -25.378 -21.941 33.409 1.00 40.03 344 ASP A O 1
ATOM 2613 N N . PHE A 1 345 ? -23.361 -22.461 34.230 1.00 34.78 345 PHE A N 1
ATOM 2614 C CA . PHE A 1 345 ? -23.349 -23.799 33.664 1.00 34.78 345 PHE A CA 1
ATOM 2615 C C . PHE A 1 345 ? -24.082 -24.686 34.675 1.00 34.78 345 PHE A C 1
ATOM 2617 O O . PHE A 1 345 ? -23.535 -24.905 35.760 1.00 34.78 345 PHE A O 1
ATOM 2624 N N . PRO A 1 346 ? -25.283 -25.221 34.380 1.00 44.06 346 PRO A N 1
ATOM 2625 C CA . PRO A 1 346 ? -25.809 -26.298 35.196 1.00 44.06 346 PRO A CA 1
ATOM 2626 C C . PRO A 1 346 ? -24.800 -27.446 35.129 1.00 44.06 346 PRO A C 1
ATOM 2628 O O . PRO A 1 346 ? -24.485 -27.955 34.049 1.00 44.06 346 PRO A O 1
ATOM 2631 N N . LEU A 1 347 ? -24.252 -27.818 36.287 1.00 41.50 347 LEU A N 1
ATOM 2632 C CA . LEU A 1 347 ? -23.450 -29.027 36.409 1.00 41.50 347 LEU A CA 1
ATOM 2633 C C . LEU A 1 347 ? -24.282 -30.199 35.863 1.00 41.50 347 LEU A C 1
ATOM 2635 O O . LEU A 1 347 ? -25.459 -30.318 36.214 1.00 41.50 347 LEU A O 1
ATOM 2639 N N . PRO A 1 348 ? -23.714 -31.065 35.008 1.00 42.84 348 PRO A N 1
ATOM 2640 C CA . PRO A 1 348 ? -24.417 -32.261 34.582 1.00 42.84 348 PRO A CA 1
ATOM 2641 C C . PRO A 1 348 ? -24.703 -33.123 35.813 1.00 42.84 348 PRO A C 1
ATOM 2643 O O . PRO A 1 348 ? -23.776 -33.490 36.539 1.00 42.84 348 PRO A O 1
ATOM 2646 N N . ASN A 1 349 ? -25.987 -33.423 36.037 1.00 51.75 349 ASN A N 1
ATOM 2647 C CA . ASN A 1 349 ? -26.440 -34.371 37.052 1.00 51.75 349 ASN A CA 1
ATOM 2648 C C . ASN A 1 349 ? -25.588 -35.647 36.979 1.00 51.75 349 ASN A C 1
ATOM 2650 O O . ASN A 1 349 ? -25.538 -36.302 35.933 1.00 51.75 349 ASN A O 1
ATOM 2654 N N . ARG A 1 350 ? -24.935 -35.986 38.090 1.00 50.00 350 ARG A N 1
ATOM 2655 C CA . ARG A 1 350 ? -24.422 -37.328 38.362 1.00 50.00 350 ARG A CA 1
ATOM 2656 C C . ARG A 1 350 ? -25.228 -37.953 39.477 1.00 50.00 350 ARG A C 1
ATOM 2658 O O . ARG A 1 350 ? -25.492 -37.226 40.461 1.00 50.00 350 ARG A O 1
#

Radius of gyration: 25.9 Å; Cα contacts (8 Å, |Δi|>4): 681; chains: 1; bounding box: 63×66×71 Å

Sequence (350 aa):
MPQMTRAHVFSDIRGYGRIVEERGDEGSAKILRAYARIVHAALPKRGVVAEQTADTFYFVFSSVPEAVRTTVAIADGIARYNRTHPDLGLPVSFGIDAGQTIRHGGGHAGAAPVVASRLTRRALPGQVLVSEAVAALLRTTKVPLRDLGVSRLPDGQTMHIYEARAPDGTDGRPGLERFLATVLFTDIVRSTATATGRGERGWKDLFERHHQIVREQLRRFGGMEVDTAGDGFYATIDTPTRAVACVRSIRDRVKREVGVDIRAGIHIGECEVVAGKVGGIAVFVGARIKDLGGAGEILVSQAVKDVMLGSPVEFAERGRTALKGVPGEWLLYRVTDQTPAESDFPLPNR

Mean predicted aligned error: 15.95 Å